Protein 5TFQ (pdb70)

Sequence (273 aa):
NRTPKQKIEEQQQIDSSLLKDKKATVGVAVLANDETVAVYNNQQIHFPLLSVFKFHVGLAVLDKDKGHHIALDSSLIEVKSSSQLKSSNTYSPLRDKFPDQDITTISLGELLKYTISKSDNNTCDILIEYVGGIDQVNEYVKSLGIKDCCNLAATETLHTSGDDTDDLNWSTPEEVVRLLNIADKQPLFGTQYKDFLQAIQETSTGKDKLKGQQLPADVIIVGHKTGSSDRTPEGIKIADNDAGFVILPNGQKKYYIAVFVEESQETDADNAAIIASISKKIVYDTLNSD

B-factor: mean 20.86, std 10.62, range [11.39, 107.04]

InterPro domains:
  IPR000871 Beta-lactamase, class-A [PR00118] (63-80)
  IPR000871 Beta-lactamase, class-A [PR00118] (145-169)
  IPR000871 Beta-lactamase, class-A [PR00118] (223-238)
  IPR000871 Beta-lactamase, class-A [PTHR35333] (23-298)
  IPR012338 Beta-lactamase/transpeptidase-like [G3DSA:3.40.710.10] (22-301)
  IPR012338 Beta-lactamase/transpeptidase-like [SSF56601] (29-296)
  IPR023650 Beta-lactamase, class-A active site [PS00146] (65-80)
  IPR045155 Beta-lactamase class A, catalytic domain [PF13354] (30-296)

Solvent-accessible surface area: 12158 Å² total

CATH classification: 3.40.710.10

Secondary structure (DSSP, 8-state):
---HHHHHHHHHHHHHTT-SS--EEEEEETTEEEEEESTTS-EE-GGGHHHHHHHHHHH--TT---TT-EEEE-GGGS-TTS--HHHHHS-SS-EEEEHHHHHIIIIIS--HHHHHHHHHHHTSHHHHHHHHHHTT--SEEE---S----S--GGGEEE-HHHHHHHHHHHHHS-SS-HHHHHHHHH-----S-TTTTTTTS-TT--EEEEEEE--B-TT--BS-EEEEEEEE-TTS-EEEEEEE--B-S-HHHHHHHHHHHHHHHHHHHHH-

Structure (mmCIF, N/CA/C/O backbone):
data_5TFQ
#
_entry.id   5TFQ
#
_cell.length_a   55.837
_cell.length_b   62.808
_cell.length_c   87.058
_cell.angle_alpha   90.00
_cell.angle_beta   90.00
_cell.angle_gamma   90.00
#
_symmetry.space_group_name_H-M   'P 21 21 21'
#
loop_
_entity.id
_entity.type
_entity.pdbx_description
1 polymer Beta-lactamase
2 non-polymer 'PHOSPHATE ION'
3 non-polymer GLYCEROL
4 water water
#
loop_
_atom_site.group_PDB
_atom_site.id
_atom_site.type_symbol
_atom_site.label_atom_id
_atom_site.label_alt_id
_atom_site.label_comp_id
_atom_site.label_asym_id
_atom_site.label_entity_id
_atom_site.label_seq_id
_atom_site.pdbx_PDB_ins_code
_atom_site.Cartn_x
_atom_site.Cartn_y
_atom_site.Cartn_z
_atom_site.occupancy
_atom_site.B_iso_or_equiv
_atom_site.auth_seq_id
_atom_site.auth_comp_id
_atom_site.auth_asym_id
_atom_site.auth_atom_id
_atom_site.pdbx_PDB_model_num
ATOM 1 N N . ASN A 1 2 ? 28.361 3.613 16.089 1.00 61.14 2 ASN A N 1
ATOM 2 C CA . ASN A 1 2 ? 28.943 4.872 16.626 1.00 46.10 2 ASN A CA 1
ATOM 3 C C . ASN A 1 2 ? 29.376 5.749 15.438 1.00 24.59 2 ASN A C 1
ATOM 4 O O . ASN A 1 2 ? 30.458 5.610 14.914 1.00 29.40 2 ASN A O 1
ATOM 6 N N . ARG A 1 3 ? 28.499 6.635 15.025 1.00 18.34 3 ARG A N 1
ATOM 7 C CA . ARG A 1 3 ? 28.705 7.478 13.871 1.00 16.03 3 ARG A CA 1
ATOM 8 C C . ARG A 1 3 ? 28.249 8.897 14.162 1.00 16.40 3 ARG A C 1
ATOM 9 O O . ARG A 1 3 ? 27.416 9.109 14.978 1.00 17.56 3 ARG A O 1
ATOM 17 N N . THR A 1 4 ? 28.829 9.839 13.461 1.00 14.95 4 THR A N 1
ATOM 18 C CA . THR A 1 4 ? 28.441 11.229 13.620 1.00 14.75 4 THR A CA 1
ATOM 19 C C . THR A 1 4 ? 27.123 11.511 12.897 1.00 14.41 4 THR A C 1
ATOM 20 O O . THR A 1 4 ? 26.704 10.768 12.044 1.00 14.22 4 THR A O 1
ATOM 24 N N . PRO A 1 5 ? 26.477 12.620 13.230 1.00 15.08 5 PRO A N 1
ATOM 25 C CA . PRO A 1 5 ? 25.247 12.972 12.504 1.00 14.76 5 PRO A CA 1
ATOM 26 C C . PRO A 1 5 ? 25.508 13.046 10.973 1.00 14.60 5 PRO A C 1
ATOM 27 O O . PRO A 1 5 ? 24.698 12.598 10.187 1.00 14.38 5 PRO A O 1
ATOM 31 N N . LYS A 1 6 ? 26.669 13.629 10.612 1.00 13.73 6 LYS A N 1
ATOM 32 C CA . LYS A 1 6 ? 27.026 13.714 9.203 1.00 13.68 6 LYS A CA 1
ATOM 33 C C . LYS A 1 6 ? 27.072 12.319 8.579 1.00 13.25 6 LYS A C 1
ATOM 34 O O . LYS A 1 6 ? 26.536 12.093 7.480 1.00 13.51 6 LYS A O 1
ATOM 40 N N . GLN A 1 7 ? 27.769 11.389 9.215 1.00 12.87 7 GLN A N 1
ATOM 41 C CA . GLN A 1 7 ? 27.906 10.054 8.696 1.00 13.33 7 GLN A CA 1
ATOM 42 C C . GLN A 1 7 ? 26.564 9.360 8.560 1.00 13.70 7 GLN A C 1
ATOM 43 O O . GLN A 1 7 ? 26.331 8.608 7.596 1.00 14.47 7 GLN A O 1
ATOM 49 N N . LYS A 1 8 ? 25.697 9.522 9.565 1.00 13.53 8 LYS A N 1
ATOM 50 C CA . LYS A 1 8 ? 24.374 8.910 9.518 1.00 13.91 8 LYS A CA 1
ATOM 51 C C . LYS A 1 8 ? 23.542 9.457 8.381 1.00 14.20 8 LYS A C 1
ATOM 52 O O . LYS A 1 8 ? 22.890 8.680 7.640 1.00 14.71 8 LYS A O 1
ATOM 58 N N . ILE A 1 9 ? 23.541 10.760 8.229 1.00 13.71 9 ILE A N 1
ATOM 59 C CA . ILE A 1 9 ? 22.785 11.379 7.137 1.00 14.26 9 ILE A CA 1
ATOM 60 C C . ILE A 1 9 ? 23.327 10.899 5.802 1.00 14.42 9 ILE A C 1
ATOM 61 O O . ILE A 1 9 ? 22.559 10.513 4.904 1.00 14.83 9 ILE A O 1
ATOM 66 N N A GLU A 1 10 ? 24.643 10.976 5.634 0.57 14.41 10 GLU A N 1
ATOM 67 N N B GLU A 1 10 ? 24.637 10.819 5.592 0.43 13.54 10 GLU A N 1
ATOM 68 C CA A GLU A 1 10 ? 25.283 10.550 4.395 0.57 16.22 10 GLU A CA 1
ATOM 69 C CA B GLU A 1 10 ? 25.184 10.523 4.273 0.43 14.56 10 GLU A CA 1
ATOM 70 C C A GLU A 1 10 ? 24.878 9.127 4.026 0.57 14.65 10 GLU A C 1
ATOM 71 C C B GLU A 1 10 ? 25.051 9.041 3.940 0.43 14.48 10 GLU A C 1
ATOM 72 O O A GLU A 1 10 ? 24.397 8.875 2.921 0.57 13.65 10 GLU A O 1
ATOM 73 O O B GLU A 1 10 ? 25.093 8.653 2.773 0.43 15.32 10 GLU A O 1
ATOM 84 N N . GLN A 1 11 ? 25.024 8.210 4.977 1.00 14.22 11 GLN A N 1
ATOM 85 C CA A GLN A 1 11 ? 24.735 6.792 4.748 0.50 14.80 11 GLN A CA 1
ATOM 86 C CA B GLN A 1 11 ? 24.748 6.766 4.771 0.50 14.49 11 GLN A CA 1
ATOM 87 C C . GLN A 1 11 ? 23.296 6.579 4.335 1.00 14.69 11 GLN A C 1
ATOM 88 O O . GLN A 1 11 ? 23.005 5.833 3.379 1.00 15.60 11 GLN A O 1
ATOM 99 N N . GLN A 1 12 ? 22.382 7.226 5.041 1.00 13.72 12 GLN A N 1
ATOM 100 C CA . GLN A 1 12 ? 20.962 7.033 4.771 1.00 14.37 12 GLN A CA 1
ATOM 101 C C . GLN A 1 12 ? 20.560 7.638 3.438 1.00 14.00 12 GLN A C 1
ATOM 102 O O . GLN A 1 12 ? 19.745 7.061 2.716 1.00 14.88 12 GLN A O 1
ATOM 108 N N . ILE A 1 13 ? 21.122 8.791 3.091 1.00 14.00 13 ILE A N 1
ATOM 109 C CA . ILE A 1 13 ? 20.853 9.347 1.768 1.00 14.36 13 ILE A CA 1
ATOM 110 C C . ILE A 1 13 ? 21.361 8.428 0.664 1.00 14.61 13 ILE A C 1
ATOM 111 O O . ILE A 1 13 ? 20.672 8.191 -0.330 1.00 15.86 13 ILE A O 1
ATOM 116 N N . ASP A 1 14 ? 22.598 7.969 0.789 1.00 14.93 14 ASP A N 1
ATOM 117 C CA . ASP A 1 14 ? 23.126 7.125 -0.255 1.00 16.68 14 ASP A CA 1
ATOM 118 C C . ASP A 1 14 ? 22.279 5.866 -0.428 1.00 17.29 14 ASP A C 1
ATOM 119 O O . ASP A 1 14 ? 21.994 5.481 -1.540 1.00 18.53 14 ASP A O 1
ATOM 124 N N A SER A 1 15 ? 21.819 5.252 0.655 0.45 17.43 15 SER A N 1
ATOM 125 N N B SER A 1 15 ? 21.846 5.263 0.659 0.55 16.23 15 SER A N 1
ATOM 126 C CA A SER A 1 15 ? 20.982 4.037 0.563 0.45 17.54 15 SER A CA 1
ATOM 127 C CA B SER A 1 15 ? 21.009 4.071 0.570 0.55 17.96 15 SER A CA 1
ATOM 128 C C A SER A 1 15 ? 19.634 4.347 -0.100 0.45 17.77 15 SER A C 1
ATOM 129 C C B SER A 1 15 ? 19.643 4.357 -0.095 0.55 16.93 15 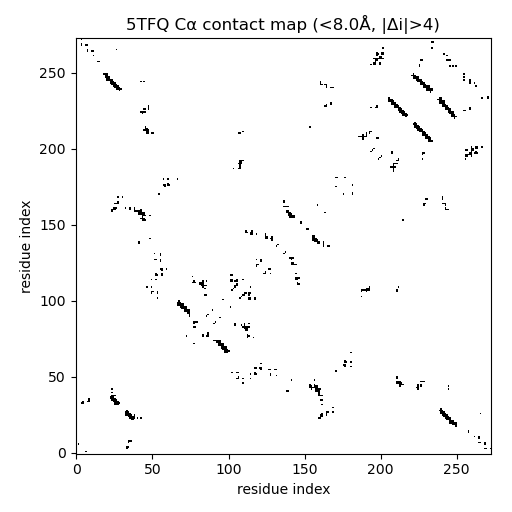SER A C 1
ATOM 130 O O A SER A 1 15 ? 19.154 3.581 -0.928 0.45 17.67 15 SER A O 1
ATOM 131 O O B SER A 1 15 ? 19.168 3.591 -0.930 0.55 19.65 15 SER A O 1
ATOM 136 N N . LEU A 1 16 ? 19.053 5.490 0.259 1.00 15.56 16 LEU A N 1
ATOM 137 C CA . LEU A 1 16 ? 17.780 5.901 -0.318 1.00 15.81 16 LEU A CA 1
ATOM 138 C C . LEU A 1 16 ? 17.902 6.063 -1.817 1.00 16.69 16 LEU A C 1
ATOM 139 O O . LEU A 1 16 ? 16.988 5.720 -2.588 1.00 19.55 16 LEU A O 1
ATOM 144 N N . LEU A 1 17 ? 18.973 6.669 -2.278 1.00 16.45 17 LEU A N 1
ATOM 145 C CA . LEU A 1 17 ? 19.075 7.058 -3.659 1.00 18.50 17 LEU A CA 1
ATOM 146 C C . LEU A 1 17 ? 19.610 6.028 -4.596 1.00 19.89 17 LEU A C 1
ATOM 147 O O . LEU A 1 17 ? 19.637 6.254 -5.816 1.00 23.17 17 LEU A O 1
ATOM 152 N N . LYS A 1 18 ? 20.075 4.905 -4.071 1.00 25.02 18 LYS A N 1
ATOM 153 C CA . LYS A 1 18 ? 20.795 3.933 -4.890 1.00 28.90 18 LYS A CA 1
ATOM 154 C C . LYS A 1 18 ? 20.070 3.627 -6.164 1.00 30.21 18 LYS A C 1
ATOM 155 O O . LYS A 1 18 ? 20.720 3.438 -7.228 1.00 34.75 18 LYS A O 1
ATOM 158 N N . ASP A 1 19 ? 18.750 3.353 -6.060 1.00 27.86 19 ASP A N 1
ATOM 159 C CA . ASP A 1 19 ? 18.049 2.919 -7.244 1.00 29.97 19 ASP A CA 1
ATOM 160 C C . ASP A 1 19 ? 17.192 4.028 -7.861 1.00 25.62 19 ASP A C 1
ATOM 161 O O . ASP A 1 19 ? 16.393 3.752 -8.781 1.00 32.00 19 ASP A O 1
ATOM 166 N N . LYS A 1 20 ? 17.373 5.272 -7.450 1.00 20.69 20 LYS A N 1
ATOM 167 C CA . LYS A 1 20 ? 16.557 6.357 -8.034 1.00 19.63 20 LYS A CA 1
ATOM 168 C C . LYS A 1 20 ? 17.164 6.886 -9.312 1.00 19.42 20 LYS A C 1
ATOM 169 O O . LYS A 1 20 ? 18.368 7.131 -9.402 1.00 21.56 20 LYS A O 1
ATOM 175 N N . LYS A 1 21 ? 16.313 7.125 -10.298 1.00 18.25 21 LYS A N 1
ATOM 176 C CA . LYS A 1 21 ? 16.734 7.563 -11.600 1.00 18.72 21 LYS A CA 1
ATOM 177 C C . LYS A 1 21 ? 16.756 9.098 -11.659 1.00 17.96 21 LYS A C 1
ATOM 178 O O . LYS A 1 21 ? 15.951 9.708 -12.336 1.00 17.60 21 LYS A O 1
ATOM 182 N N . ALA A 1 22 ? 17.715 9.681 -10.933 1.00 17.09 22 ALA A N 1
ATOM 183 C CA . ALA A 1 22 ? 17.791 11.125 -10.804 1.00 16.09 22 ALA A CA 1
ATOM 184 C C . ALA A 1 22 ? 19.177 11.435 -10.255 1.00 16.04 22 ALA A C 1
ATOM 185 O O . ALA A 1 22 ? 19.839 10.555 -9.683 1.00 18.23 22 ALA A O 1
ATOM 187 N N . THR A 1 23 ? 19.579 12.699 -10.348 1.00 15.55 23 THR A N 1
ATOM 188 C CA . THR A 1 23 ? 20.815 13.198 -9.742 1.00 15.26 23 THR A CA 1
ATOM 189 C C . THR A 1 23 ? 20.396 14.171 -8.663 1.00 14.39 23 THR A C 1
ATOM 190 O O . THR A 1 23 ? 19.792 15.224 -8.973 1.00 15.30 23 THR A O 1
ATOM 194 N N . VAL A 1 24 ? 20.684 13.862 -7.404 1.00 14.27 24 VAL A N 1
ATOM 195 C CA . VAL A 1 24 ? 20.163 14.622 -6.268 1.00 13.84 24 VAL A CA 1
ATOM 196 C C . VAL A 1 24 ? 21.285 15.336 -5.565 1.00 13.30 24 VAL A C 1
ATOM 197 O O . VAL A 1 24 ? 22.314 14.742 -5.241 1.00 15.70 24 VAL A O 1
ATOM 201 N N . GLY A 1 25 ? 21.068 16.620 -5.282 1.00 13.04 25 GLY A N 1
ATOM 202 C CA . GLY A 1 25 ? 21.993 17.415 -4.490 1.00 13.14 25 GLY A CA 1
ATOM 203 C C . GLY A 1 25 ? 21.386 17.739 -3.137 1.00 12.55 25 GLY A C 1
ATOM 204 O O . GLY A 1 25 ? 20.179 18.054 -3.068 1.00 13.63 25 GLY A O 1
ATOM 205 N N . VAL A 1 26 ? 22.174 17.690 -2.086 1.00 12.52 26 VAL A N 1
ATOM 206 C CA . VAL A 1 26 ? 21.744 18.002 -0.732 1.00 12.18 26 VAL A CA 1
ATOM 207 C C . VAL A 1 26 ? 22.785 18.832 -0.078 1.00 12.35 26 VAL A C 1
ATOM 208 O O . VAL A 1 26 ? 23.995 18.576 -0.176 1.00 12.91 26 VAL A O 1
ATOM 212 N N . ALA A 1 27 ? 22.335 19.792 0.773 1.00 11.94 27 ALA A N 1
ATOM 213 C CA . ALA A 1 27 ? 23.199 20.376 1.773 1.00 12.57 27 ALA A CA 1
ATOM 214 C C . ALA A 1 27 ? 22.406 20.665 3.016 1.00 11.74 27 ALA A C 1
ATOM 215 O O . ALA A 1 27 ? 21.209 21.011 2.937 1.00 12.92 27 ALA A O 1
ATOM 217 N N . VAL A 1 28 ? 23.028 20.538 4.177 1.00 12.48 28 VAL A N 1
ATOM 218 C CA . VAL A 1 28 ? 22.456 20.791 5.490 1.00 12.67 28 VAL A CA 1
ATOM 219 C C . VAL A 1 28 ? 23.437 21.643 6.256 1.00 12.48 28 VAL A C 1
ATOM 220 O O . VAL A 1 28 ? 24.629 21.324 6.264 1.00 13.26 28 VAL A O 1
ATOM 224 N N . LEU A 1 29 ? 22.953 22.700 6.920 1.00 12.44 29 LEU A N 1
ATOM 225 C CA . LEU A 1 29 ? 23.803 23.607 7.682 1.00 12.44 29 LEU A CA 1
ATOM 226 C C . LEU A 1 29 ? 23.126 23.870 9.015 1.00 12.77 29 LEU A C 1
ATOM 227 O O . LEU A 1 29 ? 21.904 24.146 9.061 1.00 13.67 29 LEU A O 1
ATOM 232 N N . ALA A 1 30 ? 23.865 23.776 10.113 1.00 13.81 30 ALA A N 1
ATOM 233 C CA . ALA A 1 30 ? 23.344 24.066 11.447 1.00 15.15 30 ALA A CA 1
ATOM 234 C C . ALA A 1 30 ? 24.464 24.678 12.281 1.00 15.40 30 ALA A C 1
ATOM 235 O O . ALA A 1 30 ? 25.591 24.301 12.159 1.00 15.86 30 ALA A O 1
ATOM 237 N N . ASN A 1 31 ? 24.121 25.624 13.127 1.00 17.42 31 ASN A N 1
ATOM 238 C CA . ASN A 1 31 ? 25.119 26.259 13.981 1.00 18.64 31 ASN A CA 1
ATOM 239 C C . ASN A 1 31 ? 26.343 26.750 13.226 1.00 18.07 31 ASN A C 1
ATOM 240 O O . ASN A 1 31 ? 27.453 26.529 13.625 1.00 20.10 31 ASN A O 1
ATOM 245 N N . ASP A 1 32 ? 26.085 27.426 12.113 1.00 18.22 32 ASP A N 1
ATOM 246 C CA . ASP A 1 32 ? 27.097 28.022 11.250 1.00 19.28 32 ASP A CA 1
ATOM 247 C C . ASP A 1 32 ? 28.069 27.048 10.659 1.00 18.43 32 ASP A C 1
ATOM 248 O O . ASP A 1 32 ? 29.155 27.412 10.295 1.00 22.99 32 ASP A O 1
ATOM 253 N N . GLU A 1 33 ? 27.661 25.806 10.548 1.00 16.84 33 GLU A N 1
ATOM 254 C CA . GLU A 1 33 ? 28.540 24.788 10.034 1.00 17.22 33 GLU A CA 1
ATOM 255 C C . GLU A 1 33 ? 27.792 23.848 9.111 1.00 16.15 33 GLU A C 1
ATOM 256 O O . GLU A 1 33 ? 26.724 23.398 9.435 1.00 16.38 33 GLU A O 1
ATOM 262 N N . THR A 1 34 ? 28.355 23.583 7.942 1.00 16.62 34 THR A N 1
ATOM 263 C CA . THR A 1 34 ? 27.808 22.561 7.082 1.00 15.94 34 THR A CA 1
ATOM 264 C C . THR A 1 34 ? 27.850 21.199 7.783 1.00 15.73 34 THR A C 1
ATOM 265 O O . THR A 1 34 ? 28.935 20.767 8.149 1.00 19.65 34 THR A O 1
ATOM 269 N N . VAL A 1 35 ? 26.710 20.551 7.889 1.00 16.04 35 VAL A N 1
ATOM 270 C CA . VAL A 1 35 ? 26.590 19.293 8.559 1.00 16.79 35 VAL A CA 1
ATOM 271 C C . VAL A 1 35 ? 26.821 18.211 7.607 1.00 18.10 35 VAL A C 1
ATOM 272 O O . VAL A 1 35 ? 27.686 17.357 7.963 1.00 20.40 35 VAL A O 1
ATOM 276 N N . ALA A 1 36 ? 26.265 18.239 6.380 1.00 15.85 36 ALA A N 1
ATOM 277 C CA . ALA A 1 36 ? 26.395 17.190 5.404 1.00 19.17 36 ALA A CA 1
ATOM 278 C C . ALA A 1 36 ? 26.051 17.727 4.034 1.00 16.29 36 ALA A C 1
ATOM 279 O O . ALA A 1 36 ? 25.281 18.657 3.902 1.00 14.97 36 ALA A O 1
ATOM 281 N N . VAL A 1 37 ? 26.593 17.043 3.016 1.00 19.09 37 VAL A N 1
ATOM 282 C CA . VAL A 1 37 ? 26.348 17.339 1.598 1.00 16.98 37 VAL A CA 1
ATOM 283 C C . VAL A 1 37 ? 26.235 16.077 0.823 1.00 17.03 37 VAL A C 1
ATOM 284 O O . VAL A 1 37 ? 26.676 15.031 1.245 1.00 20.99 37 VAL A O 1
ATOM 288 N N . TYR A 1 38 ? 25.676 16.234 -0.378 1.00 16.56 38 TYR A N 1
ATOM 289 C CA . TYR A 1 38 ? 25.575 15.159 -1.347 1.00 15.82 38 TYR A CA 1
ATOM 290 C C . TYR A 1 38 ? 25.612 15.776 -2.718 1.00 14.27 38 TYR A C 1
ATOM 291 O O . TYR A 1 38 ? 24.790 16.679 -2.998 1.00 14.29 38 TYR A O 1
ATOM 300 N N . ASN A 1 39 ? 26.517 15.352 -3.577 1.00 14.50 39 ASN A N 1
ATOM 301 C CA . ASN A 1 39 ? 26.636 15.914 -4.906 1.00 15.15 39 ASN A CA 1
ATOM 302 C C . ASN A 1 39 ? 26.780 17.435 -4.883 1.00 14.96 39 ASN A C 1
ATOM 303 O O . ASN A 1 39 ? 26.251 18.137 -5.765 1.00 15.37 39 ASN A O 1
ATOM 308 N N . ASN A 1 40 ? 27.576 17.934 -3.948 1.00 15.08 40 ASN A N 1
ATOM 309 C CA . ASN A 1 40 ? 27.706 19.382 -3.785 1.00 15.16 40 ASN A CA 1
ATOM 310 C C . ASN A 1 40 ? 28.494 20.092 -4.824 1.00 14.77 40 ASN A C 1
ATOM 311 O O . ASN A 1 40 ? 28.481 21.317 -4.845 1.00 16.32 40 ASN A O 1
ATOM 316 N N A GLN A 1 41 ? 29.215 19.343 -5.671 0.55 14.69 41 GLN A N 1
ATOM 317 N N B GLN A 1 41 ? 29.208 19.350 -5.678 0.45 14.69 41 GLN A N 1
ATOM 318 C CA A GLN A 1 41 ? 29.976 19.973 -6.753 0.55 15.81 41 GLN A CA 1
ATOM 319 C CA B GLN A 1 41 ? 29.965 19.982 -6.760 0.45 15.65 41 GLN A CA 1
ATOM 320 C C A GLN A 1 41 ? 29.131 20.273 -7.993 0.55 15.41 41 GLN A C 1
ATOM 321 C C B GLN A 1 41 ? 29.108 20.313 -7.976 0.45 14.91 41 GLN A C 1
ATOM 322 O O A GLN A 1 41 ? 29.583 20.943 -8.907 0.55 18.26 41 GLN A O 1
ATOM 323 O O B GLN A 1 41 ? 29.532 21.049 -8.853 0.45 17.29 41 GLN A O 1
ATOM 334 N N . ILE A 1 42 ? 27.904 19.753 -8.047 1.00 14.70 42 ILE A N 1
ATOM 335 C CA . ILE A 1 42 ? 27.059 19.914 -9.213 1.00 14.65 42 ILE A CA 1
ATOM 336 C C . ILE A 1 42 ? 26.332 21.285 -9.166 1.00 14.73 42 ILE A C 1
ATOM 337 O O . ILE A 1 42 ? 25.922 21.754 -8.103 1.00 14.56 42 ILE A O 1
ATOM 342 N N . HIS A 1 43 ? 26.232 21.889 -10.356 1.00 15.01 43 HIS A N 1
ATOM 343 C CA . HIS A 1 43 ? 25.498 23.126 -10.560 1.00 14.87 43 HIS A CA 1
ATOM 344 C C . HIS A 1 43 ? 24.045 22.794 -10.876 1.00 14.93 43 HIS A C 1
ATOM 345 O O . HIS A 1 43 ? 23.713 22.388 -11.994 1.00 18.36 43 HIS A O 1
ATOM 352 N N . PHE A 1 44 ? 23.166 22.961 -9.911 1.00 13.40 44 PHE A N 1
ATOM 353 C CA . PHE A 1 44 ? 21.761 22.578 -10.061 1.00 13.02 44 PHE A CA 1
ATOM 354 C C . PHE A 1 44 ? 20.952 23.755 -10.566 1.00 13.34 44 PHE A C 1
ATOM 355 O O . PHE A 1 44 ? 21.068 24.883 -10.064 1.00 13.72 44 PHE A O 1
ATOM 363 N N . PRO A 1 45 ? 20.039 23.533 -11.516 1.00 12.95 45 PRO A N 1
ATOM 364 C CA . PRO A 1 45 ? 19.109 24.592 -11.908 1.00 13.01 45 PRO A CA 1
ATOM 365 C C . PRO A 1 45 ? 18.174 24.878 -10.750 1.00 12.88 45 PRO A C 1
ATOM 366 O O . PRO A 1 45 ? 17.553 23.964 -10.195 1.00 13.73 45 PRO A O 1
ATOM 370 N N . LEU A 1 46 ? 18.018 26.153 -10.400 1.00 12.69 46 LEU A N 1
ATOM 371 C CA . LEU A 1 46 ? 17.253 26.555 -9.241 1.00 12.45 46 LEU A CA 1
ATOM 372 C C . LEU A 1 46 ? 15.746 26.540 -9.495 1.00 12.45 46 LEU A C 1
ATOM 373 O O . LEU A 1 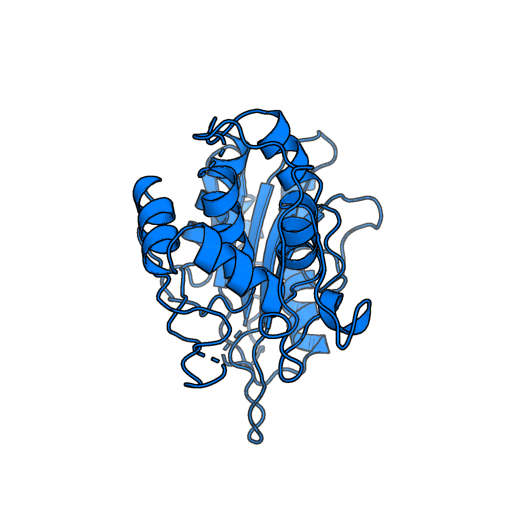46 ? 14.966 26.352 -8.535 1.00 13.03 46 LEU A O 1
ATOM 378 N N . LEU A 1 47 ? 15.343 26.823 -10.722 1.00 12.24 47 LEU A N 1
ATOM 379 C CA . LEU A 1 47 ? 13.917 27.061 -10.985 1.00 12.84 47 LEU A CA 1
ATOM 380 C C . LEU A 1 47 ? 13.420 28.077 -9.921 1.00 12.82 47 LEU A C 1
ATOM 381 O O . LEU A 1 47 ? 14.152 29.018 -9.618 1.00 13.02 47 LEU A O 1
ATOM 386 N N . SER A 1 48 ? 12.230 27.914 -9.370 1.00 12.86 48 SER A N 1
ATOM 387 C CA . SER A 1 48 ? 11.677 28.983 -8.520 1.00 12.32 48 SER A CA 1
ATOM 388 C C . SER A 1 48 ? 12.388 29.150 -7.202 1.00 12.16 48 SER A C 1
ATOM 389 O O . SER A 1 48 ? 12.062 30.122 -6.476 1.00 12.53 48 SER A O 1
ATOM 392 N N . VAL A 1 49 ? 13.375 28.322 -6.850 1.00 12.28 49 VAL A N 1
ATOM 393 C CA . VAL A 1 49 ? 14.104 28.582 -5.605 1.00 11.84 49 VAL A CA 1
ATOM 394 C C . VAL A 1 49 ? 14.773 29.986 -5.666 1.00 12.12 49 VAL A C 1
ATOM 395 O O . VAL A 1 49 ? 14.929 30.621 -4.636 1.00 12.38 49 VAL A O 1
ATOM 399 N N . PHE A 1 50 ? 15.112 30.439 -6.890 1.00 11.73 50 PHE A N 1
ATOM 400 C CA . PHE A 1 50 ? 15.792 31.739 -7.015 1.00 12.68 50 PHE A CA 1
ATOM 401 C C . PHE A 1 50 ? 14.896 32.905 -6.572 1.00 12.38 50 PHE A C 1
ATOM 402 O O . PHE A 1 50 ? 15.418 34.012 -6.409 1.00 12.81 50 PHE A O 1
ATOM 410 N N . LYS A 1 51 ? 13.594 32.683 -6.424 1.00 12.30 51 LYS A N 1
ATOM 411 C CA . LYS A 1 51 ? 12.722 33.748 -5.895 1.00 12.77 51 LYS A CA 1
ATOM 412 C C . LYS A 1 51 ? 13.104 34.141 -4.490 1.00 12.59 51 LYS A C 1
ATOM 413 O O . LYS A 1 51 ? 12.841 35.284 -4.088 1.00 13.17 51 LYS A O 1
ATOM 419 N N . PHE A 1 52 ? 13.745 33.243 -3.722 1.00 12.49 52 PHE A N 1
ATOM 420 C CA . PHE A 1 52 ? 14.318 33.627 -2.444 1.00 12.83 52 PHE A CA 1
ATOM 421 C C . PHE A 1 52 ? 15.407 34.678 -2.616 1.00 13.39 52 PHE A C 1
ATOM 422 O O . PHE A 1 52 ? 15.380 35.741 -1.966 1.00 13.22 52 PHE A O 1
ATOM 430 N N . HIS A 1 53 ? 16.349 34.416 -3.525 1.00 12.86 53 HIS A N 1
ATOM 431 C CA . HIS A 1 53 ? 17.412 35.378 -3.790 1.00 13.41 53 HIS A CA 1
ATOM 432 C C . HIS A 1 53 ? 16.828 36.726 -4.237 1.00 12.99 53 HIS A C 1
ATOM 433 O O . HIS A 1 53 ? 17.315 37.781 -3.806 1.00 13.42 53 HIS A O 1
ATOM 440 N N . VAL A 1 54 ? 15.832 36.697 -5.107 1.00 12.93 54 VAL A N 1
ATOM 441 C CA . VAL A 1 54 ? 15.170 37.941 -5.527 1.00 13.04 54 VAL A CA 1
ATOM 442 C C . VAL A 1 54 ? 14.621 38.670 -4.322 1.00 13.00 54 VAL A C 1
ATOM 443 O O . VAL A 1 54 ? 14.789 39.885 -4.190 1.00 13.85 54 VAL A O 1
ATOM 447 N N . GLY A 1 55 ? 13.899 37.939 -3.472 1.00 12.93 55 GLY A N 1
ATOM 448 C CA . GLY A 1 55 ? 13.353 38.581 -2.287 1.00 13.98 55 GLY A CA 1
ATOM 449 C C . GLY A 1 55 ? 14.377 39.230 -1.397 1.00 13.52 55 GLY A C 1
ATOM 450 O O . GLY A 1 55 ? 14.141 40.333 -0.860 1.00 13.81 55 GLY A O 1
ATOM 451 N N . LEU A 1 56 ? 15.552 38.614 -1.227 1.00 13.36 56 LEU A N 1
ATOM 452 C CA . LEU A 1 56 ? 16.597 39.249 -0.434 1.00 13.91 56 LEU A CA 1
ATOM 453 C C . LEU A 1 56 ? 17.026 40.556 -1.049 1.00 13.43 56 LEU A C 1
ATOM 454 O O . LEU A 1 56 ? 17.234 41.565 -0.322 1.00 14.31 56 LEU A O 1
ATOM 459 N N . ALA A 1 57 ? 17.216 40.573 -2.369 1.00 13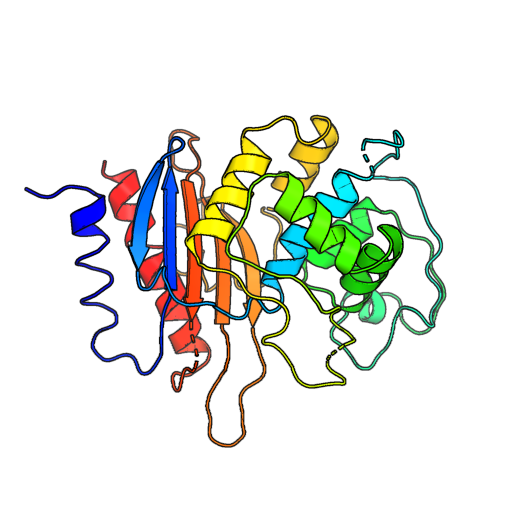.58 57 ALA A N 1
ATOM 460 C CA . ALA A 1 57 ? 17.659 41.807 -3.033 1.00 14.04 57 ALA A CA 1
ATOM 461 C C . ALA A 1 57 ? 16.585 42.895 -2.905 1.00 13.46 57 ALA A C 1
ATOM 462 O O . ALA A 1 57 ? 16.911 44.082 -2.722 1.00 14.87 57 ALA A O 1
ATOM 464 N N . VAL A 1 58 ? 15.314 42.515 -2.975 1.00 13.69 58 VAL A N 1
ATOM 465 C CA . VAL A 1 58 ? 14.231 43.487 -2.806 1.00 13.86 58 VAL A CA 1
ATOM 466 C C . VAL A 1 58 ? 14.257 44.065 -1.404 1.00 13.35 58 VAL A C 1
ATOM 467 O O . VAL A 1 58 ? 14.170 45.299 -1.233 1.00 14.41 58 VAL A O 1
ATOM 471 N N . LEU A 1 59 ? 14.359 43.237 -0.377 1.00 13.48 59 LEU A N 1
ATOM 472 C CA . LEU A 1 59 ? 14.361 43.681 1.012 1.00 13.59 59 LEU A CA 1
ATOM 473 C C . LEU A 1 59 ? 15.576 44.584 1.277 1.00 14.08 59 LEU A C 1
ATOM 474 O O . LEU A 1 59 ? 15.471 45.589 1.995 1.00 14.62 59 LEU A O 1
ATOM 479 N N . ASP A 1 60 ? 16.726 44.243 0.702 1.00 14.48 60 ASP A N 1
ATOM 480 C CA . ASP A 1 60 ? 17.905 45.099 0.804 1.00 14.74 60 ASP A CA 1
ATOM 481 C C . ASP A 1 60 ? 17.611 46.494 0.273 1.00 15.29 60 ASP A C 1
ATOM 482 O O . ASP A 1 60 ? 17.955 47.499 0.910 1.00 16.42 60 ASP A O 1
ATOM 487 N N . LYS A 1 61 ? 17.048 46.563 -0.930 1.00 14.59 61 LYS A N 1
ATOM 488 C CA . LYS A 1 61 ? 16.747 47.853 -1.558 1.00 15.26 61 LYS A CA 1
ATOM 489 C C . LYS A 1 61 ? 15.738 48.632 -0.702 1.00 15.26 61 LYS A C 1
ATOM 490 O O . LYS A 1 61 ? 15.863 49.847 -0.495 1.00 16.05 61 LYS A O 1
ATOM 504 N N . ASP A 1 63 ? 15.123 48.384 2.511 1.00 15.04 63 ASP A N 1
ATOM 505 C CA . ASP A 1 63 ? 15.781 48.825 3.710 1.00 15.27 63 ASP A CA 1
ATOM 506 C C . ASP A 1 63 ? 16.636 50.063 3.499 1.00 16.54 63 ASP A C 1
ATOM 507 O O . ASP A 1 63 ? 16.586 51.022 4.264 1.00 17.34 63 ASP A O 1
ATOM 512 N N . LYS A 1 64 ? 17.383 50.059 2.407 1.00 16.35 64 LYS A N 1
ATOM 513 C CA . LYS A 1 64 ? 18.256 51.195 2.130 1.00 18.08 64 LYS A CA 1
ATOM 514 C C . LYS A 1 64 ? 17.496 52.460 1.942 1.00 18.15 64 LYS A C 1
ATOM 515 O O . LYS A 1 64 ? 18.008 53.529 2.237 1.00 20.50 64 LYS A O 1
ATOM 521 N N . GLY A 1 65 ? 16.274 52.358 1.381 1.00 17.72 65 GLY A N 1
ATOM 522 C CA . GLY A 1 65 ? 15.410 53.511 1.149 1.00 19.41 65 GLY A CA 1
ATOM 523 C C . GLY A 1 65 ? 14.400 53.805 2.210 1.00 18.62 65 GLY A C 1
ATOM 524 O O . GLY A 1 65 ? 13.580 54.681 2.034 1.00 21.42 65 GLY A O 1
ATOM 525 N N . HIS A 1 66 ? 14.414 53.051 3.308 1.00 17.45 66 HIS A N 1
ATOM 526 C CA A HIS A 1 66 ? 13.399 53.191 4.334 0.67 18.44 66 HIS A CA 1
ATOM 527 C CA B HIS A 1 66 ? 13.389 53.067 4.377 0.33 19.11 66 HIS A CA 1
ATOM 528 C C . HIS A 1 66 ? 11.998 53.013 3.753 1.00 18.94 66 HIS A C 1
ATOM 529 O O . HIS A 1 66 ? 11.076 53.695 4.163 1.00 23.73 66 HIS A O 1
ATOM 542 N N . ILE A 1 67 ? 11.829 52.021 2.883 1.00 16.16 67 ILE A N 1
ATOM 543 C CA . ILE A 1 67 ? 10.545 51.769 2.238 1.00 16.57 67 ILE A CA 1
ATOM 544 C C . ILE A 1 67 ? 9.741 50.801 3.102 1.00 16.23 67 ILE A C 1
ATOM 545 O O . ILE A 1 67 ? 10.214 49.691 3.411 1.00 16.81 67 ILE A O 1
ATOM 550 N N . ALA A 1 68 ? 8.495 51.163 3.428 1.00 16.65 68 ALA A N 1
ATOM 551 C CA . ALA A 1 68 ? 7.666 50.304 4.247 1.00 16.94 68 ALA A CA 1
ATOM 552 C C . ALA A 1 68 ? 7.119 49.122 3.471 1.00 16.18 68 ALA A C 1
ATOM 553 O O . ALA A 1 68 ? 6.794 49.235 2.296 1.00 16.18 68 ALA A O 1
ATOM 555 N N . LEU A 1 69 ? 6.967 47.989 4.153 1.00 16.41 69 LEU A N 1
ATOM 556 C CA . LEU A 1 69 ? 6.418 46.797 3.562 1.00 15.55 69 LEU A CA 1
ATOM 557 C C . LEU A 1 69 ? 4.994 47.009 3.041 1.00 15.59 69 LEU A C 1
ATOM 558 O O . LEU A 1 69 ? 4.600 46.358 2.062 1.00 16.99 69 LEU A O 1
ATOM 563 N N . ASP A 1 70 ? 4.229 47.910 3.683 1.00 15.84 70 ASP A N 1
ATOM 564 C CA . ASP A 1 70 ? 2.867 48.131 3.266 1.00 15.82 70 ASP A CA 1
ATOM 565 C C . ASP A 1 70 ? 2.727 49.192 2.197 1.00 15.19 70 ASP A C 1
ATOM 566 O O . ASP A 1 70 ? 1.602 49.459 1.765 1.00 16.36 70 ASP A O 1
ATOM 571 N N . SER A 1 71 ? 3.809 49.786 1.735 1.00 16.27 71 SER A N 1
ATOM 572 C CA A SER A 1 71 ? 3.795 50.829 0.752 0.47 17.61 71 SER A CA 1
ATOM 573 C CA B SER A 1 71 ? 3.643 50.864 0.807 0.53 17.67 71 SER A CA 1
ATOM 574 C C . SER A 1 71 ? 3.187 50.327 -0.556 1.00 16.57 71 SER A C 1
ATOM 575 O O . SER A 1 71 ? 3.637 49.294 -1.108 1.00 17.74 71 SER A O 1
ATOM 580 N N . LEU A 1 72 ? 2.145 51.027 -1.050 1.00 17.04 72 LEU A N 1
ATOM 581 C CA . LEU A 1 72 ? 1.447 50.602 -2.268 1.00 16.55 72 LEU A CA 1
ATOM 582 C C . LEU A 1 72 ? 2.129 51.097 -3.523 1.00 17.77 72 LEU A C 1
ATOM 583 O O . LEU A 1 72 ? 2.502 52.293 -3.609 1.00 19.78 72 LEU A O 1
ATOM 588 N N . ILE A 1 73 ? 2.257 50.256 -4.514 1.00 17.69 73 ILE A N 1
ATOM 589 C CA . ILE A 1 73 ? 2.726 50.604 -5.841 1.00 18.86 73 ILE A CA 1
ATOM 590 C C . ILE A 1 73 ? 1.700 50.233 -6.892 1.00 17.81 73 ILE A C 1
ATOM 591 O O . ILE A 1 73 ? 0.885 49.371 -6.682 1.00 18.41 73 ILE A O 1
ATOM 596 N N . GLU A 1 74 ? 1.797 50.891 -8.052 1.00 18.07 74 GLU A N 1
ATOM 597 C CA . GLU A 1 74 ? 0.936 50.536 -9.183 1.00 18.23 74 GLU A CA 1
ATOM 598 C C . GLU A 1 74 ? 1.529 49.407 -10.033 1.00 18.30 74 GLU A C 1
ATOM 599 O O . GLU A 1 74 ? 2.723 49.435 -10.317 1.00 20.47 74 GLU A O 1
ATOM 605 N N . VAL A 1 75 ? 0.702 48.430 -10.372 1.00 17.85 75 VAL A N 1
ATOM 606 C CA . VAL A 1 75 ? 1.049 47.374 -11.249 1.00 17.68 75 VAL A CA 1
ATOM 607 C C . VAL A 1 75 ? 0.029 47.360 -12.387 1.00 18.46 75 VAL A C 1
ATOM 608 O O . VAL A 1 75 ? -1.186 47.242 -12.166 1.00 19.42 75 VAL A O 1
ATOM 612 N N . LYS A 1 76 ? 0.500 47.533 -13.609 1.00 19.74 76 LYS A N 1
ATOM 613 C CA . LYS A 1 76 ? -0.357 47.567 -14.769 1.00 21.25 76 LYS A CA 1
ATOM 614 C C . LYS A 1 76 ? -0.790 46.160 -15.160 1.00 18.97 76 LYS A C 1
ATOM 615 O O . LYS A 1 76 ? -0.054 45.173 -14.986 1.00 19.26 76 LYS A O 1
ATOM 621 N N . SER A 1 77 ? -1.940 46.058 -15.847 1.00 19.60 77 SER A N 1
ATOM 622 C CA A SER A 1 77 ? -2.414 44.747 -16.320 0.56 19.19 77 SER A CA 1
ATOM 623 C CA B SER A 1 77 ? -2.400 44.760 -16.315 0.44 18.91 77 SER A CA 1
ATOM 624 C C . SER A 1 77 ? -1.358 44.127 -17.255 1.00 18.39 77 SER A C 1
ATOM 625 O O . SER A 1 77 ? -1.220 42.910 -17.269 1.00 18.91 77 SER A O 1
ATOM 630 N N . SER A 1 78 ? -0.632 44.938 -18.006 1.00 19.96 78 SER A N 1
ATOM 631 C CA . SER A 1 78 ? 0.410 44.435 -18.886 1.00 21.39 78 SER A CA 1
ATOM 632 C C . SER A 1 78 ? 1.523 43.713 -18.164 1.00 21.13 78 SER A C 1
ATOM 633 O O . SER A 1 78 ? 2.194 42.929 -18.747 1.00 25.75 78 SER A O 1
ATOM 636 N N . GLN A 1 79 ? 1.699 43.982 -16.883 1.00 19.07 79 GLN A N 1
ATOM 637 C CA . GLN A 1 79 ? 2.708 43.310 -16.071 1.00 19.61 79 GLN A CA 1
ATOM 638 C C . GLN A 1 79 ? 2.166 42.016 -15.467 1.00 17.92 79 GLN A C 1
ATOM 639 O O . GLN A 1 79 ? 2.900 41.256 -14.892 1.00 20.97 79 GLN A O 1
ATOM 645 N N . LEU A 1 80 ? 0.867 41.815 -15.585 1.00 16.99 80 LEU A N 1
ATOM 646 C CA . LEU A 1 80 ? 0.213 40.624 -15.048 1.00 16.57 80 LEU A CA 1
ATOM 647 C C . LEU A 1 80 ? -0.230 39.783 -16.247 1.00 16.82 80 LEU A C 1
ATOM 648 O O . LEU A 1 80 ? -1.364 39.744 -16.616 1.00 18.44 80 LEU A O 1
ATOM 653 N N . LYS A 1 81 ? 0.751 39.131 -16.837 1.00 17.19 81 LYS A N 1
ATOM 654 C CA . LYS A 1 81 ? 0.540 38.321 -18.013 1.00 18.91 81 LYS A CA 1
ATOM 655 C C . LYS A 1 81 ? -0.221 37.040 -17.745 1.00 18.13 81 LYS A C 1
ATOM 656 O O . LYS A 1 81 ? -0.053 36.419 -16.747 1.00 18.39 81 LYS A O 1
ATOM 662 N N . SER A 1 82 ? -1.065 36.675 -18.703 1.00 20.61 82 SER A N 1
ATOM 663 C CA 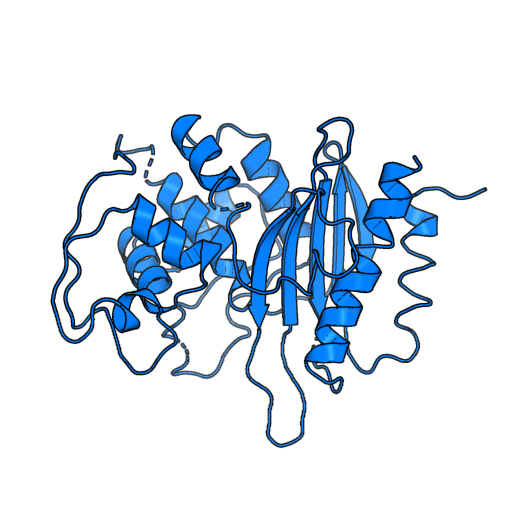A SER A 1 82 ? -1.861 35.452 -18.527 0.63 21.53 82 SER A CA 1
ATOM 664 C CA B SER A 1 82 ? -1.910 35.475 -18.671 0.37 21.45 82 SER A CA 1
ATOM 665 C C . SER A 1 82 ? -1.194 34.172 -18.971 1.00 24.32 82 SER A C 1
ATOM 666 O O . SER A 1 82 ? -1.760 33.077 -18.788 1.00 26.72 82 SER A O 1
ATOM 671 N N . ASN A 1 83 ? -0.052 34.274 -19.613 1.00 21.77 83 ASN A N 1
ATOM 672 C CA . ASN A 1 83 ? 0.605 33.073 -20.119 1.00 23.46 83 ASN A CA 1
ATOM 673 C C . ASN A 1 83 ? 1.607 32.429 -19.172 1.00 19.76 83 ASN A C 1
ATOM 674 O O . ASN A 1 83 ? 2.510 31.718 -19.621 1.00 21.46 83 ASN A O 1
ATOM 679 N N . THR A 1 84 ? 1.488 32.688 -17.887 1.00 19.19 84 THR A N 1
ATOM 680 C CA . THR A 1 84 ? 2.429 32.186 -16.894 1.00 17.92 84 THR A CA 1
ATOM 681 C C . THR A 1 84 ? 1.697 31.995 -15.576 1.00 16.87 84 THR A C 1
ATOM 682 O O . THR A 1 84 ? 0.665 32.643 -15.368 1.00 18.87 84 THR A O 1
ATOM 686 N N . TYR A 1 85 ? 2.194 31.152 -14.717 1.00 16.62 85 TYR A N 1
ATOM 687 C CA . TYR A 1 85 ? 1.544 30.937 -13.431 1.00 15.68 85 TYR A CA 1
ATOM 688 C C . TYR A 1 85 ? 1.535 32.197 -12.600 1.00 14.64 85 TYR A C 1
ATOM 689 O O . TYR A 1 85 ? 2.580 32.778 -12.352 1.00 14.99 85 TYR A O 1
ATOM 698 N N . SER A 1 86 ? 0.337 32.598 -12.197 1.00 14.47 86 SER A N 1
ATOM 699 C CA . SER A 1 86 ? 0.180 33.837 -11.427 1.00 14.69 86 SER A CA 1
ATOM 700 C C . SER A 1 86 ? -1.108 33.821 -10.659 1.00 14.21 86 SER A C 1
ATOM 701 O O . SER A 1 86 ? -2.137 34.330 -11.116 1.00 15.05 86 SER A O 1
ATOM 704 N N . PRO A 1 87 ? -1.064 33.363 -9.403 1.00 14.91 87 PRO A N 1
ATOM 705 C CA . PRO A 1 87 ? -2.225 33.456 -8.522 1.00 15.10 87 PRO A CA 1
ATOM 706 C C . PRO A 1 87 ? -2.726 34.886 -8.368 1.00 14.63 87 PRO A C 1
ATOM 707 O O . PRO A 1 87 ? -3.936 35.100 -8.222 1.00 15.36 87 PRO A O 1
ATOM 711 N N . LEU A 1 88 ? -1.839 35.874 -8.416 1.00 14.09 88 LEU A N 1
ATOM 712 C CA . LEU A 1 88 ? -2.300 37.283 -8.300 1.00 14.31 88 LEU A CA 1
ATOM 713 C C . LEU A 1 88 ? -3.156 37.651 -9.497 1.00 14.50 88 LEU A C 1
ATOM 714 O O . LEU A 1 88 ? -4.259 38.229 -9.330 1.00 15.52 88 LEU A O 1
ATOM 719 N N . ARG A 1 89 ? -2.718 37.370 -10.704 1.00 14.32 89 ARG A N 1
ATOM 720 C CA . ARG A 1 89 ? -3.522 37.668 -11.888 1.00 14.71 89 ARG A CA 1
ATOM 721 C C . ARG A 1 89 ? -4.826 36.910 -11.844 1.00 14.87 89 ARG A C 1
ATOM 722 O O . ARG A 1 89 ? -5.885 37.422 -12.220 1.00 15.97 89 ARG A O 1
ATOM 730 N N . ASP A 1 90 ? -4.803 35.644 -11.400 1.00 15.03 90 ASP A N 1
ATOM 731 C CA . ASP A 1 90 ? -6.005 34.872 -11.354 1.00 16.07 90 ASP A CA 1
ATOM 732 C C . ASP A 1 90 ? -7.040 35.515 -10.452 1.00 16.93 90 ASP A C 1
ATOM 733 O O . ASP A 1 90 ? -8.250 35.456 -10.713 1.00 18.02 90 ASP A O 1
ATOM 738 N N . LYS A 1 91 ? -6.592 36.071 -9.345 1.00 16.35 91 LYS A N 1
ATOM 739 C CA . LYS A 1 91 ? -7.465 36.744 -8.362 1.00 17.27 91 LYS A CA 1
ATOM 740 C C . LYS A 1 91 ? -7.992 38.104 -8.836 1.00 16.93 91 LYS A C 1
ATOM 741 O O . LYS A 1 91 ? -9.122 38.471 -8.555 1.00 18.14 91 LYS A O 1
ATOM 747 N N . PHE A 1 92 ? -7.134 38.829 -9.559 1.00 15.42 92 PHE A N 1
ATOM 748 C CA . PHE A 1 92 ? -7.401 40.175 -10.046 1.00 15.75 92 PHE A C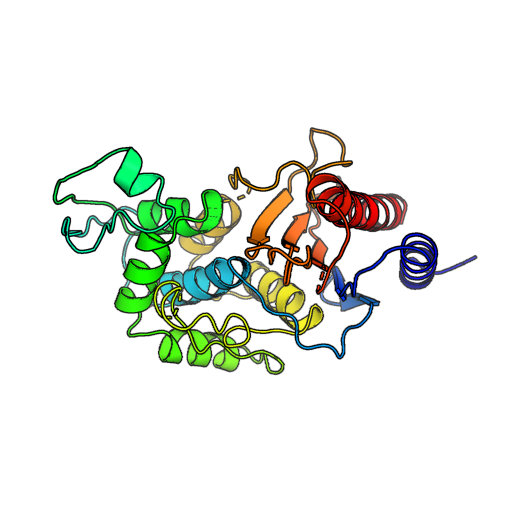A 1
ATOM 749 C C . PHE A 1 92 ? -7.124 40.249 -11.529 1.00 15.75 92 PHE A C 1
ATOM 750 O O . PHE A 1 92 ? -6.125 40.867 -11.957 1.00 16.65 92 PHE A O 1
ATOM 758 N N . PRO A 1 93 ? -7.950 39.602 -12.359 1.00 16.35 93 PRO A N 1
ATOM 759 C CA . PRO A 1 93 ? -7.652 39.514 -13.773 1.00 17.10 93 PRO A CA 1
ATOM 760 C C . PRO A 1 93 ? -8.075 40.772 -14.502 1.00 17.81 93 PRO A C 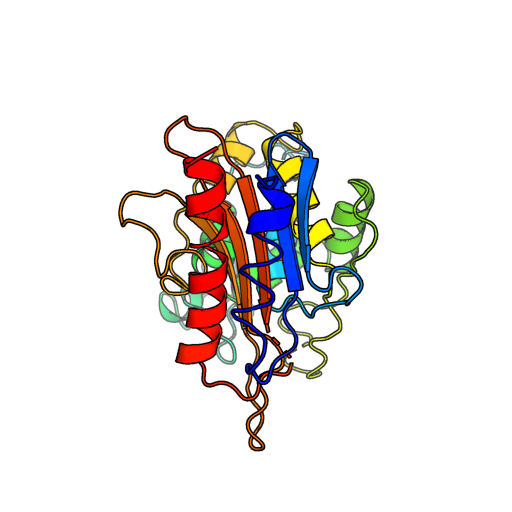1
ATOM 761 O O . PRO A 1 93 ? -8.956 41.519 -14.060 1.00 18.69 93 PRO A O 1
ATOM 765 N N . ASP A 1 94 ? -7.442 41.006 -15.653 1.00 17.95 94 ASP A N 1
ATOM 766 C CA . ASP A 1 94 ? -7.850 42.014 -16.596 1.00 20.94 94 ASP A CA 1
ATOM 767 C C . ASP A 1 94 ? -8.003 43.401 -15.940 1.00 19.94 94 ASP A C 1
ATOM 768 O O . ASP A 1 94 ? -8.945 44.121 -16.230 1.00 21.17 94 ASP A O 1
ATOM 773 N N . GLN A 1 95 ? -7.003 43.795 -15.164 1.00 17.75 95 GLN A N 1
ATOM 774 C CA . GLN A 1 95 ? -7.087 45.087 -14.464 1.00 17.41 95 GLN A CA 1
ATOM 775 C C . GLN A 1 95 ? -5.714 45.545 -14.014 1.00 16.38 95 GLN A C 1
ATOM 776 O O . GLN A 1 95 ? -4.862 44.774 -13.620 1.00 17.64 95 GLN A O 1
ATOM 782 N N . ASP A 1 96 ? -5.570 46.877 -13.984 1.00 17.19 96 ASP A N 1
ATOM 783 C CA . ASP A 1 96 ? -4.486 47.505 -13.271 1.00 17.04 96 ASP A CA 1
ATOM 784 C C . ASP A 1 96 ? -4.805 47.463 -11.782 1.00 16.73 96 ASP A C 1
ATOM 785 O O . ASP A 1 96 ? -5.956 47.538 -11.400 1.00 17.90 96 ASP A O 1
ATOM 790 N N . ILE A 1 97 ? -3.777 47.357 -10.943 1.00 16.60 97 ILE A N 1
ATOM 791 C CA . ILE A 1 97 ? -3.941 47.267 -9.486 1.00 15.79 97 ILE A CA 1
ATOM 792 C C . ILE A 1 97 ? -2.972 48.164 -8.775 1.00 16.35 97 ILE A C 1
ATOM 793 O O . ILE A 1 97 ? -1.952 48.582 -9.317 1.00 17.71 97 ILE A O 1
ATOM 798 N N . THR A 1 98 ? -3.256 48.357 -7.474 1.00 16.74 98 THR A N 1
ATOM 799 C CA A THR A 1 98 ? -2.227 48.857 -6.558 0.53 20.14 98 THR A CA 1
ATOM 800 C CA B THR A 1 98 ? -2.394 48.947 -6.466 0.47 16.26 98 THR A CA 1
ATOM 801 C C . THR A 1 98 ? -2.079 47.810 -5.471 1.00 17.05 98 THR A C 1
ATOM 802 O O . THR A 1 98 ? -3.041 47.215 -4.964 1.00 19.61 98 THR A O 1
ATOM 809 N N . ILE A 1 99 ? -0.802 47.590 -5.139 1.00 16.40 99 ILE A N 1
ATOM 810 C CA . ILE A 1 99 ? -0.469 46.418 -4.311 1.00 16.13 99 ILE A CA 1
ATOM 811 C C . ILE A 1 99 ? 0.782 46.772 -3.568 1.00 16.52 99 ILE A C 1
ATOM 812 O O . ILE A 1 99 ? 1.651 47.491 -4.093 1.00 17.01 99 ILE A O 1
ATOM 817 N N . SER A 1 100 ? 0.933 46.281 -2.329 1.00 16.14 100 SER A N 1
ATOM 818 C CA . SER A 1 100 ? 2.126 46.587 -1.581 1.00 16.99 100 SER A CA 1
ATOM 819 C C . SER A 1 100 ? 3.326 45.756 -2.010 1.00 15.95 100 SER A C 1
ATOM 820 O O . SER A 1 100 ? 3.195 44.633 -2.533 1.00 15.52 100 SER A O 1
ATOM 823 N N . LEU A 1 101 ? 4.486 46.290 -1.773 1.00 16.05 101 LEU A N 1
ATOM 824 C CA . LEU A 1 101 ? 5.709 45.507 -1.960 1.00 16.57 101 LEU A CA 1
ATOM 825 C C . LEU A 1 101 ? 5.694 44.251 -1.087 1.00 15.35 101 LEU A C 1
ATOM 826 O O . LEU A 1 101 ? 6.132 43.164 -1.548 1.00 15.33 101 LEU A O 1
ATOM 831 N N . GLY A 1 102 ? 5.194 44.330 0.119 1.00 15.29 102 GLY A N 1
ATOM 832 C CA . GLY A 1 102 ? 5.053 43.135 0.956 1.00 14.89 102 GLY A CA 1
ATOM 833 C C . GLY A 1 102 ? 4.188 42.082 0.314 1.00 14.50 102 GLY A C 1
ATOM 834 O O . GLY A 1 102 ? 4.540 40.903 0.318 1.00 14.74 102 GLY A O 1
ATOM 835 N N . GLU A 1 103 ? 3.037 42.494 -0.219 1.00 14.42 103 GLU A N 1
ATOM 836 C CA . GLU A 1 103 ? 2.176 41.517 -0.868 1.00 15.08 103 GLU A CA 1
ATOM 837 C C . GLU A 1 103 ? 2.816 40.946 -2.113 1.00 13.76 103 GLU A C 1
ATOM 838 O O . GLU A 1 103 ? 2.650 39.747 -2.382 1.00 14.16 103 GLU A O 1
ATOM 844 N N . LEU A 1 104 ? 3.543 41.763 -2.880 1.00 13.90 104 LEU A N 1
ATOM 845 C CA . LEU A 1 104 ? 4.282 41.212 -4.010 1.00 13.93 104 LEU A CA 1
ATOM 846 C C . LEU A 1 104 ? 5.288 40.141 -3.573 1.00 13.67 104 LEU A C 1
ATOM 847 O O . LEU A 1 104 ? 5.432 39.113 -4.239 1.00 13.67 104 LEU A O 1
ATOM 852 N N . LEU A 1 105 ? 5.955 40.383 -2.459 1.00 13.25 105 LEU A N 1
ATOM 853 C CA . LEU A 1 105 ? 6.882 39.401 -1.894 1.00 13.52 105 LEU A CA 1
ATOM 854 C C . LEU A 1 105 ? 6.171 38.124 -1.467 1.00 13.39 105 LEU A C 1
ATOM 855 O O . LEU A 1 105 ? 6.663 37.012 -1.695 1.00 13.39 105 LEU A O 1
ATOM 860 N N . LYS A 1 106 ? 4.992 38.263 -0.856 1.00 13.56 106 LYS A N 1
ATOM 861 C CA . LYS A 1 106 ? 4.215 37.072 -0.440 1.00 13.52 106 LYS A CA 1
ATOM 862 C C . LYS A 1 106 ? 3.821 36.262 -1.657 1.00 13.20 106 LYS A C 1
ATOM 863 O O . LYS A 1 106 ? 3.966 35.021 -1.657 1.00 13.62 106 LYS A O 1
ATOM 869 N N . TYR A 1 107 ? 3.291 36.897 -2.718 1.00 12.91 107 TYR A N 1
ATOM 870 C CA . TYR A 1 107 ? 2.941 36.127 -3.881 1.00 13.26 107 TYR A CA 1
ATOM 871 C C . TYR A 1 107 ? 4.154 35.465 -4.491 1.00 12.74 107 TYR A C 1
ATOM 872 O O . TYR A 1 107 ? 4.083 34.311 -4.971 1.00 13.68 107 TYR A O 1
ATOM 881 N N . THR A 1 108 ? 5.307 36.158 -4.515 1.00 12.96 108 THR A N 1
ATOM 882 C CA . THR A 1 108 ? 6.520 35.620 -5.133 1.00 12.96 108 THR A CA 1
ATOM 883 C C . THR A 1 108 ? 7.041 34.413 -4.369 1.00 12.53 108 THR A C 1
ATOM 884 O O . THR A 1 108 ? 7.318 33.362 -4.981 1.00 13.62 108 THR A O 1
ATOM 888 N N . ILE A 1 109 ? 7.249 34.579 -3.064 1.00 12.50 109 ILE A N 1
ATOM 889 C CA . ILE A 1 109 ? 7.870 33.527 -2.258 1.00 12.80 109 ILE A CA 1
ATOM 890 C C . ILE A 1 109 ? 6.879 32.478 -1.812 1.00 12.53 109 ILE A C 1
ATOM 891 O O . ILE A 1 109 ? 7.101 31.285 -2.000 1.00 13.13 109 ILE A O 1
ATOM 896 N N . SER A 1 110 ? 5.765 32.913 -1.214 1.00 12.68 110 SER A N 1
ATOM 897 C CA . SER A 1 110 ? 4.855 31.914 -0.608 1.00 12.74 110 SER A CA 1
ATOM 898 C C . SER A 1 110 ? 4.056 31.167 -1.647 1.00 13.17 110 SER A C 1
ATOM 899 O O . SER A 1 110 ? 3.714 29.997 -1.452 1.00 13.77 110 SER A O 1
ATOM 902 N N . LYS A 1 111 ? 3.711 31.833 -2.764 1.00 12.90 111 LYS A N 1
ATOM 903 C CA . LYS A 1 111 ? 2.876 31.244 -3.783 1.00 13.36 111 LYS A CA 1
ATOM 904 C C . LYS A 1 111 ? 3.606 30.933 -5.075 1.00 13.32 111 LYS A C 1
ATOM 905 O O . LYS A 1 111 ? 3.083 30.248 -5.939 1.00 14.91 111 LYS A O 1
ATOM 911 N N . SER A 1 112 ? 4.849 31.390 -5.253 1.00 12.93 112 SER A N 1
ATOM 912 C CA . SER A 1 112 ? 5.610 31.099 -6.455 1.00 13.11 112 SER A CA 1
ATOM 913 C C . SER A 1 112 ? 5.091 31.782 -7.711 1.00 12.68 112 SER A C 1
ATOM 914 O O . SER A 1 112 ? 5.299 31.295 -8.820 1.00 14.12 112 SER A O 1
ATOM 917 N N . ASP A 1 113 ? 4.468 32.960 -7.568 1.00 12.89 113 ASP A N 1
ATOM 918 C CA . ASP A 1 113 ? 3.928 33.668 -8.727 1.00 13.53 113 ASP A CA 1
ATOM 919 C C . ASP A 1 113 ? 5.033 34.217 -9.598 1.00 13.67 113 ASP A C 1
ATOM 920 O O . ASP A 1 113 ? 5.963 34.898 -9.171 1.00 14.57 113 ASP A O 1
ATOM 925 N N . ASN A 1 114 ? 4.933 33.944 -10.921 1.00 13.42 114 ASN A N 1
ATOM 926 C CA . ASN A 1 114 ? 5.935 34.367 -11.870 1.00 13.69 114 ASN A CA 1
ATOM 927 C C . ASN A 1 114 ? 5.820 35.858 -12.238 1.00 14.17 114 ASN A C 1
ATOM 928 O O . ASN A 1 114 ? 6.860 36.471 -12.516 1.00 15.49 114 ASN A O 1
ATOM 933 N N . ASN A 1 115 ? 4.626 36.381 -12.333 1.00 14.09 115 ASN A N 1
ATOM 934 C CA . ASN A 1 115 ? 4.508 37.799 -12.649 1.00 14.34 115 ASN A CA 1
ATOM 935 C C . ASN A 1 115 ? 5.055 38.654 -11.556 1.00 13.59 115 ASN A C 1
ATOM 936 O O . ASN A 1 115 ? 5.797 39.631 -11.811 1.00 14.60 115 ASN A O 1
ATOM 941 N N . THR A 1 116 ? 4.724 38.345 -10.288 1.00 13.70 116 THR A N 1
ATOM 942 C CA . THR A 1 116 ? 5.226 39.155 -9.195 1.00 13.90 116 THR A CA 1
ATOM 943 C C . THR A 1 116 ? 6.727 39.028 -9.080 1.00 13.39 116 THR A C 1
ATOM 944 O O . THR A 1 116 ? 7.405 40.022 -8.737 1.00 14.26 116 THR A O 1
ATOM 948 N N . CYS A 1 117 ? 7.284 37.838 -9.329 1.00 13.58 117 CYS A N 1
ATOM 949 C CA . CYS A 1 117 ? 8.712 37.681 -9.359 1.00 13.54 117 CYS A CA 1
ATOM 950 C C . CYS A 1 117 ? 9.341 38.714 -10.296 1.00 13.46 117 CYS A C 1
ATOM 951 O O . CYS A 1 117 ? 10.282 39.411 -9.929 1.00 14.51 117 CYS A O 1
ATOM 954 N N . ASP A 1 118 ? 8.860 38.754 -11.541 1.00 13.80 118 ASP A N 1
ATOM 955 C CA . ASP A 1 118 ? 9.490 39.608 -12.525 1.00 14.45 118 ASP A CA 1
ATOM 956 C C . ASP A 1 118 ? 9.236 41.100 -12.262 1.00 15.03 118 ASP A C 1
ATOM 957 O O . ASP A 1 118 ? 10.112 41.928 -12.562 1.00 15.12 118 ASP A O 1
ATOM 962 N N . ILE A 1 119 ? 8.103 41.438 -11.655 1.00 14.32 119 ILE A N 1
ATOM 963 C CA . ILE A 1 119 ? 7.883 42.809 -11.220 1.00 15.09 119 ILE A CA 1
ATOM 964 C C . ILE A 1 119 ? 8.954 43.194 -10.200 1.00 14.81 119 ILE A C 1
ATOM 965 O O . ILE A 1 119 ? 9.505 44.307 -10.236 1.00 15.88 119 ILE A O 1
ATOM 970 N N . LEU A 1 120 ? 9.231 42.292 -9.250 1.00 14.32 120 LEU A N 1
ATOM 971 C CA . LEU A 1 120 ? 10.244 42.578 -8.224 1.00 14.49 120 LEU A CA 1
ATOM 972 C C . LEU A 1 120 ? 11.652 42.614 -8.759 1.00 14.55 120 LEU A C 1
ATOM 973 O O . LEU A 1 120 ? 12.457 43.420 -8.324 1.00 15.06 120 LEU A O 1
ATOM 978 N N . ILE A 1 121 ? 11.955 41.779 -9.767 1.00 14.38 121 ILE A N 1
ATOM 979 C CA . ILE A 1 121 ? 13.274 41.875 -10.395 1.00 15.19 121 ILE A CA 1
ATOM 980 C C . ILE A 1 121 ? 13.437 43.233 -11.063 1.00 15.37 121 ILE A C 1
ATOM 981 O O . ILE A 1 121 ? 14.477 43.884 -10.958 1.00 16.58 121 ILE A O 1
ATOM 986 N N . GLU A 1 122 ? 12.394 43.688 -11.759 1.00 16.00 122 GLU A N 1
ATOM 987 C CA . GLU A 1 122 ? 12.441 45.032 -12.373 1.00 17.42 122 GLU A CA 1
ATOM 988 C C . GLU A 1 122 ? 12.605 46.085 -11.284 1.00 17.30 122 GLU A C 1
ATOM 989 O O . GLU A 1 122 ? 13.353 47.075 -11.462 1.00 18.44 122 GLU A O 1
ATOM 995 N N . TYR A 1 123 ? 11.930 45.958 -10.142 1.00 17.13 123 TYR A N 1
ATOM 996 C CA . TYR A 1 123 ? 12.063 46.913 -9.031 1.00 18.01 123 TYR A CA 1
ATOM 997 C C . TYR A 1 123 ? 13.491 47.080 -8.584 1.00 17.03 123 TYR A C 1
ATOM 998 O O . TYR A 1 123 ? 13.905 48.208 -8.315 1.00 19.30 123 TYR A O 1
ATOM 1007 N N . VAL A 1 124 ? 14.225 45.993 -8.530 1.00 16.56 124 VAL A N 1
ATOM 1008 C CA . VAL A 1 124 ? 15.608 46.122 -8.139 1.00 17.42 124 VAL A CA 1
ATOM 1009 C C . VAL A 1 124 ? 16.557 46.491 -9.252 1.00 17.78 124 VAL A C 1
ATOM 1010 O O . VAL A 1 124 ? 17.747 46.740 -8.994 1.00 21.40 124 VAL A O 1
ATOM 1014 N N . GLY A 1 125 ? 16.101 46.567 -10.481 1.00 18.07 125 GLY A N 1
ATOM 1015 C CA . GLY A 1 125 ? 16.921 47.019 -11.580 1.00 18.55 125 GLY A CA 1
ATOM 1016 C C . GLY A 1 125 ? 17.371 45.948 -12.521 1.00 17.73 125 GLY A C 1
ATOM 1017 O O . GLY A 1 125 ? 18.229 46.221 -13.355 1.00 21.17 125 GLY A O 1
ATOM 1018 N N . GLY A 1 126 ? 16.859 44.738 -12.429 1.00 15.91 126 GLY A N 1
ATOM 1019 C CA . GLY A 1 126 ? 17.193 43.660 -13.324 1.00 16.02 126 GLY A CA 1
ATOM 1020 C C . GLY A 1 126 ? 17.871 42.505 -12.623 1.00 14.77 126 GLY A C 1
ATOM 1021 O O . GLY A 1 126 ? 18.370 42.628 -11.497 1.00 15.78 126 GLY A O 1
ATOM 1022 N N . ILE A 1 127 ? 17.927 41.363 -13.306 1.00 15.48 127 ILE A N 1
ATOM 1023 C CA . ILE A 1 127 ? 18.516 40.177 -12.698 1.00 14.73 127 ILE A CA 1
ATOM 1024 C C . ILE A 1 127 ? 19.965 40.355 -12.387 1.00 15.38 127 ILE A C 1
ATOM 1025 O O . ILE A 1 127 ? 20.457 39.782 -11.372 1.00 15.70 127 ILE A O 1
ATOM 1030 N N . ASP A 1 128 ? 20.692 41.150 -13.155 1.00 15.79 128 ASP A N 1
ATOM 1031 C CA . ASP A 1 128 ? 22.111 41.350 -12.846 1.00 16.98 128 ASP A CA 1
ATOM 1032 C C . ASP A 1 128 ? 22.290 42.000 -11.471 1.00 16.30 128 ASP A C 1
ATOM 1033 O O . ASP A 1 128 ? 23.268 41.761 -10.793 1.00 17.51 128 ASP A O 1
ATOM 1038 N N . GLN A 1 129 ? 21.337 42.858 -11.074 1.00 15.95 129 GLN A N 1
ATOM 1039 C CA . GLN A 1 129 ? 21.392 43.460 -9.743 1.00 16.58 129 GLN A CA 1
ATOM 1040 C C . GLN A 1 129 ? 21.182 42.441 -8.637 1.00 15.69 129 GLN A C 1
ATOM 1041 O O . GLN A 1 129 ? 21.774 42.531 -7.565 1.00 16.70 129 GLN A O 1
ATOM 1047 N N . VAL A 1 130 ? 20.253 41.509 -8.866 1.00 15.27 130 VAL A N 1
ATOM 1048 C CA . VAL A 1 130 ? 20.047 40.427 -7.914 1.00 14.88 130 VAL A CA 1
ATOM 1049 C C . VAL A 1 130 ? 21.349 39.598 -7.792 1.00 14.40 130 VAL A C 1
ATOM 1050 O O . VAL A 1 130 ? 21.793 39.261 -6.692 1.00 15.50 130 VAL A O 1
ATOM 1054 N N . ASN A 1 131 ? 21.895 39.279 -8.957 1.00 14.27 131 ASN A N 1
ATOM 1055 C CA . ASN A 1 131 ? 23.166 38.480 -9.015 1.00 14.58 131 ASN A CA 1
ATOM 1056 C C . ASN A 1 131 ? 24.261 39.189 -8.243 1.00 14.75 131 ASN A C 1
ATOM 1057 O O . ASN A 1 131 ? 24.965 38.574 -7.426 1.00 15.04 131 ASN A O 1
ATOM 1062 N N . GLU A 1 132 ? 24.453 40.497 -8.497 1.00 15.05 132 GLU A N 1
ATOM 1063 C CA . GLU A 1 132 ? 25.460 41.238 -7.804 1.00 15.17 132 GLU A CA 1
ATOM 1064 C C . GLU A 1 132 ? 25.211 41.267 -6.305 1.00 14.66 132 GLU A C 1
ATOM 1065 O O . GLU A 1 132 ? 26.190 41.198 -5.532 1.00 15.14 132 GLU A O 1
ATOM 1071 N N . TYR A 1 133 ? 23.948 41.411 -5.892 1.00 14.29 133 TYR A N 1
ATOM 1072 C CA . TYR A 1 133 ? 23.655 41.400 -4.461 1.00 14.35 133 TYR A CA 1
ATOM 1073 C C . TYR A 1 133 ? 24.104 40.113 -3.821 1.00 14.50 133 TYR A C 1
ATOM 1074 O O . TYR A 1 133 ? 24.763 40.086 -2.771 1.00 14.74 133 TYR A O 1
ATOM 1083 N N . VAL A 1 134 ? 23.687 38.974 -4.405 1.00 14.04 134 VAL A N 1
ATOM 1084 C CA . VAL A 1 134 ? 24.049 37.695 -3.831 1.00 14.80 134 VAL A CA 1
ATOM 1085 C C . VAL A 1 134 ? 25.582 37.540 -3.750 1.00 14.60 134 VAL A C 1
ATOM 1086 O O . VAL A 1 134 ? 26.098 37.094 -2.720 1.00 15.45 134 VAL A O 1
ATOM 1090 N N . LYS A 1 135 ? 26.283 37.904 -4.815 1.00 14.66 135 LYS A N 1
ATOM 1091 C CA . LYS A 1 135 ? 27.711 37.766 -4.794 1.00 15.13 135 LYS A CA 1
ATOM 1092 C C . LYS A 1 135 ? 28.369 38.697 -3.779 1.00 15.08 135 LYS A C 1
ATOM 1093 O O . LYS A 1 135 ? 29.418 38.363 -3.246 1.00 16.13 135 LYS A O 1
ATOM 1099 N N . SER A 1 136 ? 27.752 39.842 -3.504 1.00 14.80 136 SER A N 1
ATOM 1100 C CA . SER A 1 136 ? 28.279 40.786 -2.523 1.00 15.39 136 SER A CA 1
ATOM 1101 C C . SER A 1 136 ? 28.263 40.228 -1.090 1.00 15.38 136 SER A C 1
ATOM 1102 O O . SER A 1 136 ? 28.963 40.725 -0.226 1.00 16.08 136 SER A O 1
ATOM 1105 N N . LEU A 1 137 ? 27.442 39.182 -0.864 1.00 15.01 137 LEU A N 1
ATOM 1106 C CA . LEU A 1 137 ? 27.369 38.502 0.424 1.00 15.37 137 LEU A CA 1
ATOM 1107 C C . LEU A 1 137 ? 28.389 37.387 0.516 1.00 16.08 137 LEU A C 1
ATOM 1108 O O . LEU A 1 137 ? 28.451 36.726 1.568 1.00 18.46 137 LEU A O 1
ATOM 1113 N N . GLY A 1 138 ? 29.190 37.165 -0.504 1.00 16.03 138 GLY A N 1
ATOM 1114 C CA . GLY A 1 138 ? 30.221 36.121 -0.502 1.00 17.44 138 GLY A CA 1
ATOM 1115 C C . GLY A 1 138 ? 29.769 34.778 -1.023 1.00 16.86 138 GLY A C 1
ATOM 1116 O O . GLY A 1 138 ? 30.489 33.834 -0.909 1.00 20.12 138 GLY A O 1
ATOM 1117 N N . ILE A 1 139 ? 28.602 34.718 -1.598 1.00 15.70 139 ILE A N 1
ATOM 1118 C CA . ILE A 1 139 ? 28.136 33.491 -2.255 1.00 16.44 139 ILE A CA 1
ATOM 1119 C C . ILE A 1 139 ? 28.868 33.387 -3.591 1.00 16.52 139 ILE A C 1
ATOM 1120 O O . ILE A 1 139 ? 28.891 34.379 -4.336 1.00 20.24 139 ILE A O 1
ATOM 1125 N N . LYS A 1 140 ? 29.578 32.332 -3.863 1.00 15.56 140 LYS A N 1
ATOM 1126 C CA . LYS A 1 140 ? 30.387 32.187 -5.067 1.00 17.75 140 LYS A CA 1
ATOM 1127 C C . LYS A 1 140 ? 29.807 31.284 -6.102 1.00 15.88 140 LYS A C 1
ATOM 1128 O O . LYS A 1 140 ? 29.791 31.590 -7.312 1.00 16.40 140 LYS A O 1
ATOM 1134 N N . ASP A 1 141 ? 29.441 30.058 -5.703 1.00 15.48 141 ASP A N 1
ATOM 1135 C CA . ASP A 1 141 ? 29.112 28.993 -6.650 1.00 15.13 141 ASP A CA 1
ATOM 1136 C C . ASP A 1 141 ? 27.629 29.020 -6.967 1.00 14.74 141 ASP A C 1
ATOM 1137 O O . ASP A 1 141 ? 26.858 28.091 -6.677 1.00 15.24 141 ASP A O 1
ATOM 1142 N N . CYS A 1 142 ? 27.251 30.104 -7.634 1.00 15.27 142 CYS A N 1
ATOM 1143 C CA A CYS A 1 142 ? 25.946 30.227 -8.202 0.41 16.96 142 CYS A CA 1
ATOM 1144 C CA B CYS A 1 142 ? 25.866 30.407 -7.983 0.59 14.40 142 CYS A CA 1
ATOM 1145 C C . CYS A 1 142 ? 25.954 31.401 -9.146 1.00 15.86 142 CYS A C 1
ATOM 1146 O O . CYS A 1 142 ? 26.890 32.212 -9.164 1.00 17.17 142 CYS A O 1
ATOM 1151 N N . ASN A 1 143 ? 24.977 31.437 -10.016 1.00 14.27 143 ASN A N 1
ATOM 1152 C CA . ASN A 1 143 ? 24.817 32.569 -10.930 1.00 13.41 143 ASN A CA 1
ATOM 1153 C C . ASN A 1 143 ? 23.375 32.704 -11.261 1.00 13.09 143 ASN A C 1
ATOM 1154 O O . ASN A 1 143 ? 22.682 31.706 -11.503 1.00 13.94 143 ASN A O 1
ATOM 1159 N N . LEU A 1 144 ? 22.930 33.959 -11.362 1.00 13.40 144 LEU A N 1
ATOM 1160 C CA . LEU A 1 144 ? 21.558 34.296 -11.702 1.00 13.45 144 LEU A CA 1
ATOM 1161 C C . LEU A 1 144 ? 21.596 35.201 -12.924 1.00 14.09 144 LEU A C 1
ATOM 1162 O O . LEU A 1 144 ? 22.075 36.350 -12.835 1.00 14.82 144 LEU A O 1
ATOM 1167 N N . ALA A 1 145 ? 21.089 34.699 -14.060 1.00 14.20 145 ALA A N 1
ATOM 1168 C CA . ALA A 1 145 ? 21.111 35.417 -15.315 1.00 14.67 145 ALA A CA 1
ATOM 1169 C C . ALA A 1 145 ? 19.776 35.439 -16.007 1.00 14.88 145 ALA A C 1
ATOM 1170 O O . ALA A 1 145 ? 19.723 35.845 -17.172 1.00 16.72 145 ALA A O 1
ATOM 1172 N N . ALA A 1 146 ? 18.677 35.038 -15.380 1.00 14.82 146 ALA A N 1
ATOM 1173 C CA . ALA A 1 146 ? 17.385 35.084 -16.035 1.00 15.22 146 ALA A CA 1
ATOM 1174 C C . ALA A 1 146 ? 16.251 35.459 -15.143 1.00 14.89 146 ALA A C 1
ATOM 1175 O O . ALA A 1 146 ? 16.153 35.044 -13.979 1.00 15.60 146 ALA A O 1
ATOM 1177 N N . THR A 1 147 ? 15.327 36.282 -15.681 1.00 14.97 147 THR A N 1
ATOM 1178 C CA . THR A 1 147 ? 13.984 36.406 -15.170 1.00 14.78 147 THR A CA 1
ATOM 1179 C C . THR A 1 147 ? 13.161 35.137 -15.452 1.00 15.17 147 THR A C 1
ATOM 1180 O O . THR A 1 147 ? 13.542 34.297 -16.269 1.00 15.68 147 THR A O 1
ATOM 1184 N N . GLU A 1 148 ? 11.983 35.055 -14.806 1.00 15.10 148 GLU A N 1
ATOM 1185 C CA . GLU A 1 148 ? 11.021 34.004 -15.215 1.00 15.48 148 GLU A CA 1
ATOM 1186 C C . GLU A 1 148 ? 10.700 34.127 -16.675 1.00 16.10 148 GLU A C 1
ATOM 1187 O O . GLU A 1 148 ? 10.623 33.111 -17.396 1.00 17.25 148 GLU A O 1
ATOM 1193 N N . THR A 1 149 ? 10.438 35.339 -17.159 1.00 15.83 149 THR A N 1
ATOM 1194 C CA . THR A 1 149 ? 10.106 35.512 -18.550 1.00 16.73 149 THR A CA 1
ATOM 1195 C C . THR A 1 149 ? 11.191 34.948 -19.455 1.00 15.78 149 THR A C 1
ATOM 1196 O O . THR A 1 149 ? 10.906 34.237 -20.412 1.00 17.50 149 THR A O 1
ATOM 1200 N N . LEU A 1 150 ? 12.440 35.294 -19.183 1.00 15.25 150 LEU A N 1
ATOM 1201 C CA . LEU A 1 150 ? 13.509 34.830 -20.050 1.00 15.68 150 LEU A CA 1
ATOM 1202 C C . LEU A 1 150 ? 13.621 33.325 -20.041 1.00 16.17 150 LEU A C 1
ATOM 1203 O O . LEU A 1 150 ? 13.896 32.716 -21.073 1.00 17.92 150 LEU A O 1
ATOM 1216 N N . HIS A 1 152 ? 11.190 31.244 -19.605 1.00 18.54 152 HIS A N 1
ATOM 1217 C CA . HIS A 1 152 ? 10.032 30.747 -20.340 1.00 20.52 152 HIS A CA 1
ATOM 1218 C C . HIS A 1 152 ? 10.213 30.912 -21.830 1.00 20.69 152 HIS A C 1
ATOM 1219 O O . HIS A 1 152 ? 9.864 29.988 -22.584 1.00 26.15 152 HIS A O 1
ATOM 1226 N N . THR A 1 153 ? 10.686 32.084 -22.312 1.00 19.34 153 THR A N 1
ATOM 1227 C CA . THR A 1 153 ? 10.760 32.321 -23.768 1.00 19.00 153 THR A CA 1
ATOM 1228 C C . THR A 1 153 ? 11.936 31.539 -24.340 1.00 20.25 153 THR A C 1
ATOM 1229 O O . THR A 1 153 ? 11.825 31.013 -25.446 1.00 23.87 153 THR A O 1
ATOM 1233 N N . SER A 1 154 ? 13.056 31.461 -23.639 1.00 20.49 154 SER A N 1
ATOM 1234 C CA . SER A 1 154 ? 14.229 30.818 -24.170 1.00 20.19 154 SER A CA 1
ATOM 1235 C C . SER A 1 154 ? 14.312 29.328 -23.919 1.00 20.34 154 SER A C 1
ATOM 1236 O O . SER A 1 154 ? 15.018 28.611 -24.631 1.00 22.31 154 SER A O 1
ATOM 1239 N N . GLY A 1 155 ? 13.643 28.861 -22.884 1.00 20.02 155 GLY A N 1
ATOM 1240 C CA . GLY A 1 155 ? 13.793 27.509 -22.395 1.00 22.07 155 GLY A CA 1
ATOM 1241 C C . GLY A 1 155 ? 15.049 27.216 -21.612 1.00 21.90 155 GLY A C 1
ATOM 1242 O O . GLY A 1 155 ? 15.236 26.087 -21.209 1.00 24.73 155 GLY A O 1
ATOM 1243 N N . ASP A 1 156 ? 15.887 28.188 -21.360 1.00 20.85 156 ASP A N 1
ATOM 1244 C CA A ASP A 1 156 ? 17.209 28.008 -20.766 0.51 19.76 156 ASP A CA 1
ATOM 1245 C CA B ASP A 1 156 ? 17.181 27.928 -20.747 0.49 19.86 156 ASP A CA 1
ATOM 1246 C C . ASP A 1 156 ? 17.142 28.045 -19.228 1.00 19.89 156 ASP A C 1
ATOM 1247 O O . ASP A 1 156 ? 17.492 29.059 -18.584 1.00 21.37 156 ASP A O 1
ATOM 1256 N N . THR A 1 157 ? 16.669 26.980 -18.609 1.00 19.51 157 THR A N 1
ATOM 1257 C CA . THR A 1 157 ? 16.534 26.900 -17.169 1.00 19.15 157 THR A CA 1
ATOM 1258 C C . THR A 1 157 ? 17.881 26.749 -16.472 1.00 19.24 157 THR A C 1
ATOM 1259 O O . THR A 1 157 ? 17.944 26.856 -15.244 1.00 21.71 157 THR A O 1
ATOM 1263 N N . ASP A 1 158 ? 18.960 26.557 -17.212 1.00 17.33 158 ASP A N 1
ATOM 1264 C CA A ASP A 1 158 ? 20.281 26.524 -16.600 0.46 18.45 158 ASP A CA 1
ATOM 1265 C CA B ASP A 1 158 ? 20.318 26.536 -16.659 0.54 18.27 158 ASP A CA 1
ATOM 1266 C C . ASP A 1 158 ? 20.879 27.903 -16.333 1.00 17.49 158 ASP A C 1
ATOM 1267 O O . ASP A 1 158 ? 21.970 28.016 -15.773 1.00 18.97 158 ASP A O 1
ATOM 1276 N N . LEU A 1 159 ? 20.179 28.973 -16.706 1.00 15.51 159 LEU A N 1
ATOM 1277 C CA . LEU A 1 159 ? 20.663 30.307 -16.484 1.00 15.65 159 LEU A CA 1
ATOM 1278 C C . LEU A 1 159 ? 20.724 30.738 -15.026 1.00 15.22 159 LEU A C 1
ATOM 1279 O O . LEU A 1 159 ? 21.468 31.672 -14.725 1.00 15.97 159 LEU A O 1
ATOM 1284 N N . ASN A 1 160 ? 19.893 30.124 -14.176 1.00 14.02 160 ASN A N 1
ATOM 1285 C CA . ASN A 1 160 ? 19.922 30.400 -12.730 1.00 13.37 160 ASN A CA 1
ATOM 1286 C C . ASN A 1 160 ? 20.311 29.092 -12.032 1.00 13.12 160 ASN A C 1
ATOM 1287 O O . ASN A 1 160 ? 19.497 28.142 -12.048 1.00 13.64 160 ASN A O 1
ATOM 1292 N N . TRP A 1 161 ? 21.496 29.015 -11.469 1.00 12.99 161 TRP A N 1
ATOM 1293 C CA . TRP A 1 161 ? 21.997 27.752 -10.902 1.00 13.35 161 TRP A CA 1
ATOM 1294 C C . TRP A 1 161 ? 22.703 28.017 -9.597 1.00 12.74 161 TRP A C 1
ATOM 1295 O O . TRP A 1 161 ? 23.205 29.120 -9.356 1.00 13.38 161 TRP A O 1
ATOM 1306 N N . SER A 1 162 ? 22.820 26.951 -8.813 1.00 12.85 162 SER A N 1
ATOM 1307 C CA . SER A 1 162 ? 23.627 27.023 -7.594 1.00 13.24 162 SER A CA 1
ATOM 1308 C C . SER A 1 162 ? 24.098 25.637 -7.193 1.00 13.02 162 SER A C 1
ATOM 1309 O O . SER A 1 162 ? 23.416 24.641 -7.502 1.00 13.62 162 SER A O 1
ATOM 1312 N N . THR A 1 163 ? 25.174 25.564 -6.422 1.00 13.34 163 THR A N 1
ATOM 1313 C CA . THR A 1 163 ? 25.412 24.336 -5.658 1.00 14.04 163 THR A CA 1
ATOM 1314 C C . THR A 1 163 ? 24.440 24.289 -4.488 1.00 13.46 163 THR A C 1
ATOM 1315 O O . THR A 1 163 ? 23.908 25.312 -4.022 1.00 13.49 163 THR A O 1
ATOM 1319 N N . PRO A 1 164 ? 24.197 23.102 -3.925 1.00 13.74 164 PRO A N 1
ATOM 1320 C CA . PRO A 1 164 ? 23.303 23.026 -2.750 1.00 13.96 164 PRO A CA 1
ATOM 1321 C C . PRO A 1 164 ? 23.825 23.826 -1.560 1.00 13.66 164 PRO A C 1
ATOM 1322 O O . PRO A 1 164 ? 23.047 24.507 -0.869 1.00 13.85 164 PRO A O 1
ATOM 1326 N N . GLU A 1 165 ? 25.130 23.757 -1.307 1.00 13.38 165 GLU A N 1
ATOM 1327 C CA . GLU A 1 165 ? 25.659 24.406 -0.126 1.00 13.07 165 GLU A CA 1
ATOM 1328 C C . GLU A 1 165 ? 25.509 25.931 -0.199 1.00 12.62 165 GLU A C 1
ATOM 1329 O O . GLU A 1 165 ? 25.298 26.573 0.832 1.00 13.49 165 GLU A O 1
ATOM 1335 N N . GLU A 1 166 ? 25.616 26.496 -1.399 1.00 13.20 166 GLU A N 1
ATOM 1336 C CA . GLU A 1 166 ? 25.489 27.973 -1.467 1.00 12.91 166 GLU A CA 1
ATOM 1337 C C . GLU A 1 166 ? 24.094 28.395 -1.095 1.00 13.50 166 GLU A C 1
ATOM 1338 O O . GLU A 1 166 ? 23.913 29.491 -0.538 1.00 14.76 166 GLU A O 1
ATOM 1344 N N . VAL A 1 167 ? 23.043 27.590 -1.376 1.00 12.94 167 VAL A N 1
ATOM 1345 C CA . VAL A 1 167 ? 21.710 27.960 -0.985 1.00 12.62 167 VAL A CA 1
ATOM 1346 C C . VAL A 1 167 ? 21.568 27.935 0.525 1.00 12.62 167 VAL A C 1
ATOM 1347 O O . VAL A 1 167 ? 21.005 28.888 1.105 1.00 13.17 167 VAL A O 1
ATOM 1351 N N . VAL A 1 168 ? 22.034 26.871 1.211 1.00 12.28 168 VAL A N 1
ATOM 1352 C CA . VAL A 1 168 ? 21.919 26.873 2.655 1.00 11.89 168 VAL A CA 1
ATOM 1353 C C . VAL A 1 168 ? 22.794 27.943 3.300 1.00 12.69 168 VAL A C 1
ATOM 1354 O O . VAL A 1 168 ? 22.404 28.489 4.343 1.00 13.29 168 VAL A O 1
ATOM 1358 N N . ARG A 1 169 ? 23.951 28.239 2.725 1.00 12.91 169 ARG A N 1
ATOM 1359 C CA . ARG A 1 169 ? 24.763 29.340 3.258 1.00 13.65 169 ARG A CA 1
ATOM 1360 C C . ARG A 1 169 ? 24.006 30.660 3.160 1.00 13.42 169 ARG A C 1
ATOM 1361 O O . ARG A 1 169 ? 24.087 31.461 4.103 1.00 14.25 169 ARG A O 1
ATOM 1369 N N . LEU A 1 170 ? 23.329 30.884 2.050 1.00 12.92 170 LEU A N 1
ATOM 1370 C CA . LEU A 1 170 ? 22.542 32.125 1.869 1.00 13.11 170 LEU A CA 1
ATOM 1371 C C . LEU A 1 170 ? 21.395 32.202 2.867 1.00 13.32 170 LEU A C 1
ATOM 1372 O O . LEU A 1 170 ? 21.126 33.255 3.447 1.00 13.67 170 LEU A O 1
ATOM 1377 N N . LEU A 1 171 ? 20.687 31.085 3.042 1.00 12.99 171 LEU A N 1
ATOM 1378 C CA . LEU A 1 171 ? 19.613 31.056 4.022 1.00 13.65 171 LEU A CA 1
ATOM 1379 C C . LEU A 1 171 ? 20.118 31.367 5.414 1.00 13.53 171 LEU A C 1
ATOM 1380 O O . LEU A 1 171 ? 19.508 32.123 6.180 1.00 14.37 171 LEU A O 1
ATOM 1385 N N . ASN A 1 172 ? 21.272 30.799 5.760 1.00 13.26 172 ASN A N 1
ATOM 1386 C CA . ASN A 1 172 ? 21.834 31.050 7.092 1.00 13.72 172 ASN A CA 1
ATOM 1387 C C . ASN A 1 172 ? 22.279 32.507 7.246 1.00 14.17 172 ASN A C 1
ATOM 1388 O O . ASN A 1 172 ? 22.027 33.117 8.272 1.00 15.65 172 ASN A O 1
ATOM 1393 N N . ILE A 1 173 ? 22.906 33.076 6.203 1.00 13.93 173 ILE A N 1
ATOM 1394 C CA . ILE A 1 173 ? 23.277 34.507 6.259 1.00 14.54 173 ILE A CA 1
ATOM 1395 C C . ILE A 1 173 ? 22.069 35.358 6.449 1.00 14.55 173 ILE A C 1
ATOM 1396 O O . ILE A 1 173 ? 22.082 36.330 7.225 1.00 15.72 173 ILE A O 1
ATOM 1401 N N . ALA A 1 174 ? 20.982 35.051 5.766 1.00 14.60 174 ALA A N 1
ATOM 1402 C CA . ALA A 1 174 ? 19.775 35.858 5.920 1.00 15.58 174 ALA A CA 1
ATOM 1403 C C . ALA A 1 174 ? 19.216 35.833 7.327 1.00 16.63 174 ALA A C 1
ATOM 1404 O O . ALA A 1 174 ? 18.626 36.794 7.789 1.00 19.04 174 ALA A O 1
ATOM 1406 N N . ASP A 1 175 ? 19.386 34.716 8.012 1.00 16.13 175 ASP A N 1
ATOM 1407 C CA . ASP A 1 175 ? 18.942 34.614 9.377 1.00 18.09 175 ASP A CA 1
ATOM 1408 C C . ASP A 1 175 ? 19.874 35.297 10.334 1.00 18.25 175 ASP A C 1
ATOM 1409 O O . ASP A 1 175 ? 19.428 35.944 11.280 1.00 20.81 175 ASP A O 1
ATOM 1414 N N . LYS A 1 176 ? 21.186 35.101 10.170 1.00 16.36 176 LYS A N 1
ATOM 1415 C CA . LYS A 1 176 ? 22.191 35.491 11.144 1.00 18.42 176 LYS A CA 1
ATOM 1416 C C . LYS A 1 176 ? 22.680 36.934 11.004 1.00 18.51 176 LYS A C 1
ATOM 1417 O O . LYS A 1 176 ? 22.999 37.565 11.991 1.00 25.68 176 LYS A O 1
ATOM 1423 N N . GLN A 1 177 ? 22.869 37.384 9.784 1.00 16.11 177 GLN A N 1
ATOM 1424 C CA . GLN A 1 177 ? 23.456 38.697 9.539 1.00 15.94 177 GLN A CA 1
ATOM 1425 C C . GLN A 1 177 ? 22.379 39.762 9.488 1.00 15.57 177 GLN A C 1
ATOM 1426 O O . GLN A 1 177 ? 21.249 39.516 9.118 1.00 16.21 177 GLN A O 1
ATOM 1432 N N . PRO A 1 178 ? 22.780 41.016 9.820 1.00 16.45 178 PRO A N 1
ATOM 1433 C CA . PRO A 1 178 ? 21.822 42.123 9.785 1.00 16.02 178 PRO A CA 1
ATOM 1434 C C . PRO A 1 178 ? 21.742 42.686 8.391 1.00 16.46 178 PRO A C 1
ATOM 1435 O O . PRO A 1 178 ? 22.152 43.828 8.115 1.00 17.82 178 PRO A O 1
ATOM 1439 N N . LEU A 1 179 ? 21.195 41.889 7.448 1.00 15.44 179 LEU A N 1
ATOM 1440 C CA . LEU A 1 179 ? 21.128 42.262 6.049 1.00 15.34 179 LEU A CA 1
ATOM 1441 C C . LEU A 1 179 ? 20.240 43.468 5.841 1.00 16.70 179 LEU A C 1
ATOM 1442 O O . LEU A 1 179 ? 20.404 44.202 4.871 1.00 16.94 179 LEU A O 1
ATOM 1447 N N . PHE A 1 180 ? 19.274 43.618 6.716 1.00 16.61 180 PHE A N 1
ATOM 1448 C CA . PHE A 1 180 ? 18.280 44.654 6.655 1.00 16.54 180 PHE A CA 1
ATOM 1449 C C . PHE A 1 180 ? 17.618 44.650 8.024 1.00 16.54 180 PHE A C 1
ATOM 1450 O O . PHE A 1 180 ? 17.829 43.755 8.857 1.00 17.18 180 PHE A O 1
ATOM 1458 N N . GLY A 1 181 ? 16.755 45.643 8.244 1.00 16.46 181 GLY A N 1
ATOM 1459 C CA . GLY A 1 181 ? 16.188 45.853 9.556 1.00 17.35 181 GLY A CA 1
ATOM 1460 C C . GLY A 1 181 ? 15.341 44.682 9.998 1.00 16.55 181 GLY A C 1
ATOM 1461 O O . GLY A 1 181 ? 14.819 43.892 9.202 1.00 16.11 181 GLY A O 1
ATOM 1462 N N . THR A 1 182 ? 15.161 44.595 11.311 1.00 16.96 182 THR A N 1
ATOM 1463 C CA . THR A 1 182 ? 14.458 43.485 11.869 1.00 18.67 182 THR A CA 1
ATOM 1464 C C . THR A 1 182 ? 13.018 43.310 11.379 1.00 17.36 182 THR A C 1
ATOM 1465 O O . THR A 1 182 ? 12.544 42.161 11.282 1.00 17.83 182 THR A O 1
ATOM 1469 N N . GLN A 1 183 ? 12.321 44.392 11.035 1.00 17.58 183 GLN A N 1
ATOM 1470 C CA . GLN A 1 183 ? 10.985 44.221 10.510 1.00 18.28 183 GLN A CA 1
ATOM 1471 C C . GLN A 1 183 ? 10.978 43.510 9.189 1.00 15.96 183 GLN A C 1
ATOM 1472 O O . GLN A 1 183 ? 10.063 42.723 8.895 1.00 16.89 183 GLN A O 1
ATOM 1478 N N . TYR A 1 184 ? 12.018 43.703 8.387 1.00 15.35 184 TYR A N 1
ATOM 1479 C CA . TYR A 1 184 ? 12.143 43.030 7.127 1.00 15.10 184 TYR A CA 1
ATOM 1480 C C . TYR A 1 184 ? 12.527 41.539 7.298 1.00 15.21 184 TYR A C 1
ATOM 1481 O O . TYR A 1 184 ? 11.974 40.660 6.629 1.00 15.64 184 TYR A O 1
ATOM 1490 N N . LYS A 1 185 ? 13.407 41.263 8.264 1.00 15.44 185 LYS A N 1
ATOM 1491 C CA . LYS A 1 185 ? 13.758 39.892 8.583 1.00 15.45 185 LYS A CA 1
ATOM 1492 C C . LYS A 1 185 ? 12.543 39.146 9.100 1.00 15.33 185 LYS A C 1
ATOM 1493 O O . LYS A 1 185 ? 12.309 37.970 8.746 1.00 16.03 185 LYS A O 1
ATOM 1499 N N . ASP A 1 186 ? 11.805 39.750 10.005 1.00 15.96 186 ASP A N 1
ATOM 1500 C CA . ASP A 1 186 ? 10.643 39.068 10.551 1.00 16.78 186 ASP A CA 1
ATOM 1501 C C . ASP A 1 186 ? 9.632 38.732 9.449 1.00 15.52 186 ASP A C 1
ATOM 1502 O O . ASP A 1 186 ? 9.036 37.667 9.439 1.00 16.31 186 ASP A O 1
ATOM 1507 N N . PHE A 1 187 ? 9.433 39.665 8.521 1.00 15.50 187 PHE A N 1
ATOM 1508 C CA . PHE A 1 187 ? 8.514 39.453 7.417 1.00 15.19 187 PHE A CA 1
ATOM 1509 C C . PHE A 1 187 ? 8.996 38.304 6.537 1.00 14.53 187 PHE A C 1
ATOM 1510 O O . PHE A 1 187 ? 8.194 37.442 6.163 1.00 14.71 187 PHE A O 1
ATOM 1518 N N . LEU A 1 188 ? 10.285 38.282 6.193 1.00 14.69 188 LEU A N 1
ATOM 1519 C CA . LEU A 1 188 ? 10.801 37.209 5.355 1.00 14.40 188 LEU A CA 1
ATOM 1520 C C . LEU A 1 188 ? 10.624 35.856 6.001 1.00 13.48 188 LEU A C 1
ATOM 1521 O O . LEU A 1 188 ? 10.170 34.900 5.347 1.00 14.24 188 LEU A O 1
ATOM 1526 N N . GLN A 1 189 ? 10.916 35.755 7.290 1.00 14.51 189 GLN A N 1
ATOM 1527 C CA . GLN A 1 189 ? 10.753 34.484 7.983 1.00 14.42 189 GLN A CA 1
ATOM 1528 C C . GLN A 1 189 ? 9.295 34.052 7.911 1.00 14.17 189 GLN A C 1
ATOM 1529 O O . GLN A 1 189 ? 8.972 32.874 7.656 1.00 14.54 189 GLN A O 1
ATOM 1535 N N . ALA A 1 190 ? 8.383 34.976 8.170 1.00 14.44 190 ALA A N 1
ATOM 1536 C CA . ALA A 1 190 ? 6.973 34.652 8.172 1.00 14.71 190 ALA A CA 1
ATOM 1537 C C . ALA A 1 190 ? 6.455 34.186 6.819 1.00 13.97 190 ALA A C 1
ATOM 1538 O O . ALA A 1 190 ? 5.740 33.215 6.753 1.00 15.13 190 ALA A O 1
ATOM 1540 N N . ILE A 1 191 ? 6.795 34.892 5.756 1.00 13.99 191 ILE A N 1
ATOM 1541 C CA . ILE A 1 191 ? 6.288 34.509 4.448 1.00 13.76 191 ILE A CA 1
ATOM 1542 C C . ILE A 1 191 ? 6.890 33.190 3.982 1.00 13.52 191 ILE A C 1
ATOM 1543 O O . ILE A 1 191 ? 6.258 32.428 3.326 1.00 14.33 191 ILE A O 1
ATOM 1561 N N . GLN A 1 193 ? 7.587 30.707 6.101 1.00 13.55 193 GLN A N 1
ATOM 1562 C CA . GLN A 1 193 ? 6.722 29.763 6.829 1.00 14.31 193 GLN A CA 1
ATOM 1563 C C . GLN A 1 193 ? 5.338 29.597 6.226 1.00 14.66 193 GLN A C 1
ATOM 1564 O O . GLN A 1 193 ? 4.766 28.544 6.343 1.00 16.56 193 GLN A O 1
ATOM 1570 N N . GLU A 1 194 ? 4.841 30.645 5.579 1.00 13.86 194 GLU A N 1
ATOM 1571 C CA . GLU A 1 194 ? 3.519 30.638 4.979 1.00 14.51 194 GLU A CA 1
ATOM 1572 C C . GLU A 1 194 ? 3.475 30.018 3.570 1.00 14.30 194 GLU A C 1
ATOM 1573 O O . GLU A 1 194 ? 2.434 29.922 3.006 1.00 15.62 194 GLU A O 1
ATOM 1579 N N . THR A 1 195 ? 4.627 29.611 3.032 1.00 13.75 195 THR A N 1
ATOM 1580 C CA . THR A 1 195 ? 4.619 29.008 1.710 1.00 13.48 195 THR A CA 1
ATOM 1581 C C . THR A 1 195 ? 3.600 27.904 1.634 1.00 13.73 195 THR A C 1
ATOM 1582 O O . THR A 1 195 ? 3.558 27.020 2.504 1.00 15.55 195 THR A O 1
ATOM 1586 N N . SER A 1 196 ? 2.839 27.888 0.514 1.00 13.51 196 SER A N 1
ATOM 1587 C CA . SER A 1 196 ? 1.765 26.938 0.330 1.00 14.24 196 SER A CA 1
ATOM 1588 C C . SER A 1 196 ? 2.059 25.887 -0.738 1.00 15.26 196 SER A C 1
ATOM 1589 O O . SER A 1 196 ? 1.287 24.937 -0.808 1.00 18.25 196 SER A O 1
ATOM 1592 N N . THR A 1 197 ? 3.107 26.051 -1.501 1.00 13.25 197 THR A N 1
ATOM 1593 C CA . THR A 1 197 ? 3.491 25.068 -2.508 1.00 13.30 197 THR A CA 1
ATOM 1594 C C . THR A 1 197 ? 4.336 23.982 -1.866 1.00 13.28 197 THR A C 1
ATOM 1595 O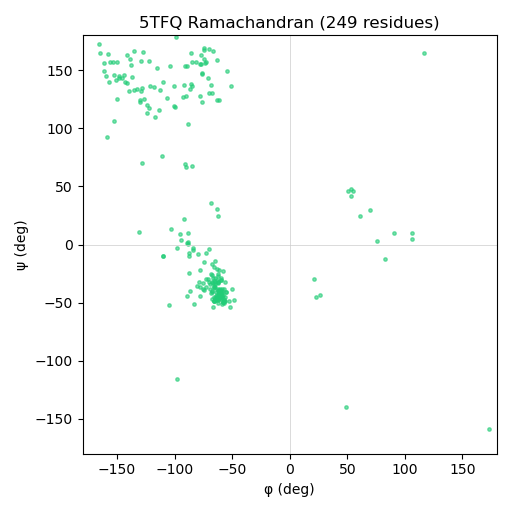 O . THR A 1 197 ? 4.929 24.153 -0.821 1.00 14.05 197 THR A O 1
ATOM 1599 N N . GLY A 1 198 ? 4.367 22.815 -2.496 1.00 14.09 198 GLY A N 1
ATOM 1600 C CA . GLY A 1 198 ? 5.222 21.737 -2.083 1.00 14.81 198 GLY A CA 1
ATOM 1601 C C . GLY A 1 198 ? 5.092 21.282 -0.645 1.00 13.58 198 GLY A C 1
ATOM 1602 O O . GLY A 1 198 ? 6.093 20.992 -0.024 1.00 14.21 198 GLY A O 1
ATOM 1603 N N . LYS A 1 199 ? 3.868 21.119 -0.203 1.00 13.09 199 LYS A N 1
ATOM 1604 C CA . LYS A 1 199 ? 3.674 20.627 1.160 1.00 13.33 199 LYS A CA 1
ATOM 1605 C C . LYS A 1 199 ? 4.133 19.165 1.316 1.00 13.36 199 LYS A C 1
ATOM 1606 O O . LYS A 1 199 ? 4.358 18.735 2.444 1.00 14.41 199 LYS A O 1
ATOM 1612 N N . ASP A 1 200 ? 4.294 18.477 0.212 1.00 12.90 200 ASP A N 1
ATOM 1613 C CA . ASP A 1 200 ? 4.787 17.088 0.192 1.00 12.73 200 ASP A CA 1
ATOM 1614 C C . ASP A 1 200 ? 6.263 16.995 -0.041 1.00 12.82 200 ASP A C 1
ATOM 1615 O O . ASP A 1 200 ? 6.773 15.935 -0.273 1.00 15.50 200 ASP A O 1
ATOM 1620 N N . LYS A 1 201 ? 7.020 18.092 -0.018 1.00 12.24 201 LYS A N 1
ATOM 1621 C CA . LYS A 1 201 ? 8.474 18.096 -0.249 1.00 12.07 201 LYS A CA 1
ATOM 1622 C C . LYS A 1 201 ? 9.176 18.102 1.104 1.00 12.44 201 LYS A C 1
ATOM 1623 O O . LYS A 1 201 ? 9.064 17.109 1.827 1.00 12.34 201 LYS A O 1
ATOM 1629 N N . LEU A 1 202 ? 9.941 19.146 1.478 1.00 12.14 202 LEU A N 1
ATOM 1630 C CA . LEU A 1 202 ? 10.597 19.088 2.781 1.00 12.31 202 LEU A CA 1
ATOM 1631 C C . LEU A 1 202 ? 9.672 18.730 3.928 1.00 11.89 202 LEU A C 1
ATOM 1632 O O . LEU A 1 202 ? 10.052 18.047 4.878 1.00 12.77 202 LEU A O 1
ATOM 1637 N N . LYS A 1 203 ? 8.439 19.250 3.877 1.00 12.32 203 LYS A N 1
ATOM 1638 C CA . LYS A 1 203 ? 7.477 19.022 4.951 1.00 12.66 203 LYS A CA 1
ATOM 1639 C C . LYS A 1 203 ? 6.797 17.662 4.867 1.00 13.73 203 LYS A C 1
ATOM 1640 O O . LYS A 1 203 ? 6.072 17.313 5.823 1.00 15.42 203 LYS A O 1
ATOM 1646 N N . GLY A 1 204 ? 6.973 16.880 3.814 1.00 12.96 204 GLY A N 1
ATOM 1647 C CA . GLY A 1 204 ? 6.037 15.800 3.520 1.00 13.01 204 GLY A CA 1
ATOM 1648 C C . GLY A 1 204 ? 5.990 14.631 4.485 1.00 13.18 204 GLY A C 1
ATOM 1649 O O . GLY A 1 204 ? 4.996 13.932 4.487 1.00 15.50 204 GLY A O 1
ATOM 1650 N N . GLN A 1 205 ? 7.074 14.368 5.190 1.00 12.96 205 GLN A N 1
ATOM 1651 C CA A GLN A 1 205 ? 7.074 13.278 6.172 0.52 13.88 205 GLN A CA 1
ATOM 1652 C CA B GLN A 1 205 ? 7.153 13.269 6.154 0.48 13.38 205 GLN A CA 1
ATOM 1653 C C . GLN A 1 205 ? 7.426 13.774 7.541 1.00 15.28 205 GLN A C 1
ATOM 1654 O O . GLN A 1 205 ? 7.644 12.982 8.450 1.00 21.13 205 GLN A O 1
ATOM 1665 N N . LEU A 1 206 ? 7.372 15.075 7.788 1.00 14.16 206 LEU A N 1
ATOM 1666 C CA . LEU A 1 206 ? 7.652 15.598 9.139 1.00 15.15 206 LEU A CA 1
ATOM 1667 C C . LEU A 1 206 ? 6.400 15.677 9.912 1.00 15.89 206 LEU A C 1
ATOM 1668 O O . LEU A 1 206 ? 5.294 15.792 9.362 1.00 17.54 206 LEU A O 1
ATOM 1673 N N . PRO A 1 207 ? 6.487 15.600 11.274 1.00 18.06 207 PRO A N 1
ATOM 1674 C CA . PRO A 1 207 ? 5.305 15.803 12.054 1.00 19.67 207 PRO A CA 1
ATOM 1675 C C . PRO A 1 207 ? 4.629 17.113 11.722 1.00 19.13 207 PRO A C 1
ATOM 1676 O O . PRO A 1 207 ? 5.254 18.145 11.376 1.00 19.05 207 PRO A O 1
ATOM 1680 N N . ALA A 1 208 ? 3.307 17.115 11.870 1.00 22.64 208 ALA A N 1
ATOM 1681 C CA . ALA A 1 208 ? 2.524 18.226 11.412 1.00 23.96 208 ALA A CA 1
ATOM 1682 C C . ALA A 1 208 ? 2.822 19.568 12.085 1.00 24.68 208 ALA A C 1
ATOM 1683 O O . ALA A 1 208 ? 2.603 20.608 11.488 1.00 30.12 208 ALA A O 1
ATOM 1685 N N . ASP A 1 209 ? 3.309 19.546 13.318 1.00 22.31 209 ASP A N 1
ATOM 1686 C CA . ASP A 1 209 ? 3.598 20.753 14.069 1.00 24.71 209 ASP A CA 1
ATOM 1687 C C . ASP A 1 209 ? 5.008 21.297 13.850 1.00 19.60 209 ASP A C 1
ATOM 1688 O O . ASP A 1 209 ? 5.328 22.329 14.400 1.00 23.23 209 ASP A O 1
ATOM 1693 N N . VAL A 1 210 ? 5.816 20.687 12.989 1.00 16.39 210 VAL A N 1
ATOM 1694 C CA . VAL A 1 210 ? 7.154 21.206 12.745 1.00 15.19 210 VAL A CA 1
ATOM 1695 C C . VAL A 1 210 ? 7.052 22.401 11.819 1.00 14.56 210 VAL A C 1
ATOM 1696 O O . VAL A 1 210 ? 6.483 22.311 10.728 1.00 17.00 210 VAL A O 1
ATOM 1700 N N . ILE A 1 211 ? 7.644 23.507 12.203 1.00 14.93 211 ILE A N 1
ATOM 1701 C CA A ILE A 1 211 ? 7.666 24.695 11.370 0.51 14.85 211 ILE A CA 1
ATOM 1702 C CA B ILE A 1 211 ? 7.665 24.703 11.393 0.49 14.94 211 ILE A CA 1
ATOM 1703 C C . ILE A 1 211 ? 8.794 24.636 10.378 1.00 13.99 211 ILE A C 1
ATOM 1704 O O . ILE A 1 211 ? 9.984 24.442 10.713 1.00 14.66 211 ILE A O 1
ATOM 1713 N N . VAL A 1 212 ? 8.447 24.796 9.095 1.00 13.80 212 VAL A N 1
ATOM 1714 C CA . VAL A 1 212 ? 9.360 24.819 7.976 1.00 13.47 212 VAL A CA 1
ATOM 1715 C C . VAL A 1 212 ? 9.115 26.090 7.172 1.00 13.50 212 VAL A C 1
ATOM 1716 O O . VAL A 1 212 ? 7.970 26.309 6.725 1.00 15.81 212 VAL A O 1
ATOM 1720 N N . GLY A 1 213 ? 10.137 26.894 6.951 1.00 12.43 213 GLY A N 1
ATOM 1721 C CA . GLY A 1 213 ? 10.027 28.006 6.024 1.00 12.62 213 GLY A CA 1
ATOM 1722 C C . GLY A 1 213 ? 10.781 27.670 4.795 1.00 13.21 213 GLY A C 1
ATOM 1723 O O . GLY A 1 213 ? 11.963 27.262 4.891 1.00 14.60 213 GLY A O 1
ATOM 1724 N N . HIS A 1 214 ? 10.194 27.739 3.591 1.00 12.34 214 HIS A N 1
ATOM 1725 C CA . HIS A 1 214 ? 10.855 27.170 2.437 1.00 12.06 214 HIS A CA 1
ATOM 1726 C C . HIS A 1 214 ? 10.365 27.775 1.147 1.00 11.99 214 HIS A C 1
ATOM 1727 O O . HIS A 1 214 ? 9.293 28.370 1.074 1.00 13.32 214 HIS A O 1
ATOM 1734 N N . LYS A 1 215 ? 11.157 27.539 0.104 1.00 12.03 215 LYS A N 1
ATOM 1735 C CA . LYS A 1 215 ? 10.858 27.923 -1.277 1.00 11.60 215 LYS A CA 1
ATOM 1736 C C . LYS A 1 215 ? 11.057 26.735 -2.182 1.00 11.58 215 LYS A C 1
ATOM 1737 O O . LYS A 1 215 ? 12.133 26.172 -2.236 1.00 12.31 215 LYS A O 1
ATOM 1743 N N . THR A 1 216 ? 10.015 26.406 -2.926 1.00 12.17 216 THR A N 1
ATOM 1744 C CA . THR A 1 216 ? 10.007 25.321 -3.911 1.00 12.22 216 THR A CA 1
ATOM 1745 C C . THR A 1 216 ? 10.530 25.786 -5.260 1.00 11.67 216 THR A C 1
ATOM 1746 O O . THR A 1 216 ? 10.576 26.977 -5.573 1.00 12.45 216 THR A O 1
ATOM 1750 N N . GLY A 1 217 ? 10.859 24.805 -6.107 1.00 12.27 217 GLY A N 1
ATOM 1751 C CA . GLY A 1 217 ? 10.966 25.025 -7.530 1.00 12.73 217 GLY A CA 1
ATOM 1752 C C . GLY A 1 217 ? 10.705 23.759 -8.287 1.00 12.17 217 GLY A C 1
ATOM 1753 O O . GLY A 1 217 ? 10.922 22.646 -7.755 1.00 13.49 217 GLY A O 1
ATOM 1754 N N . SER A 1 218 ? 10.324 23.877 -9.531 1.00 13.00 218 SER A N 1
ATOM 1755 C CA . SER A 1 218 ? 10.059 22.728 -10.416 1.00 13.85 218 SER A CA 1
ATOM 1756 C C . SER A 1 218 ? 10.121 23.150 -11.840 1.00 14.21 218 SER A C 1
ATOM 1757 O O . SER A 1 218 ? 9.737 24.272 -12.178 1.00 16.72 218 SER A O 1
ATOM 1760 N N . SER A 1 219 ? 10.605 22.290 -12.734 1.00 14.65 219 SER A N 1
ATOM 1761 C CA . SER A 1 219 ? 10.604 22.502 -14.148 1.00 14.50 219 SER A CA 1
ATOM 1762 C C . SER A 1 219 ? 9.470 21.803 -14.810 1.00 14.85 219 SER A C 1
ATOM 1763 O O . SER A 1 219 ? 8.736 21.012 -14.201 1.00 16.47 219 SER A O 1
ATOM 1766 N N . ASP A 1 220 ? 9.387 21.968 -16.106 1.00 15.78 220 ASP A N 1
ATOM 1767 C CA . ASP A 1 220 ? 8.575 21.133 -16.932 1.00 17.04 220 ASP A CA 1
ATOM 1768 C C . ASP A 1 220 ? 9.245 19.757 -17.102 1.00 18.23 220 ASP A C 1
ATOM 1769 O O . ASP A 1 220 ? 10.424 19.527 -16.678 1.00 18.71 220 ASP A O 1
ATOM 1774 N N . ARG A 1 221 ? 8.493 18.823 -17.614 1.00 21.36 221 ARG A N 1
ATOM 1775 C CA . ARG A 1 221 ? 8.957 17.495 -17.889 1.00 20.63 221 ARG A CA 1
ATOM 1776 C C . ARG A 1 221 ? 8.802 17.343 -19.374 1.00 24.18 221 ARG A C 1
ATOM 1777 O O . ARG A 1 221 ? 7.741 17.643 -19.932 1.00 26.01 221 ARG A O 1
ATOM 1785 N N . THR A 1 222 ? 9.827 16.794 -19.966 1.00 27.01 222 THR A N 1
ATOM 1786 C CA . THR A 1 222 ? 9.774 16.503 -21.423 1.00 30.70 222 THR A CA 1
ATOM 1787 C C . THR A 1 222 ? 8.877 15.324 -21.805 1.00 29.56 222 THR A C 1
ATOM 1788 O O . THR A 1 222 ? 8.473 14.565 -20.957 1.00 26.61 222 THR A O 1
ATOM 1792 N N . PRO A 1 223 ? 8.379 15.268 -23.104 1.00 28.23 223 PRO A N 1
ATOM 1793 C CA . PRO A 1 223 ? 7.601 14.119 -23.538 1.00 34.90 223 PRO A CA 1
ATOM 1794 C C . PRO A 1 223 ? 8.325 12.810 -23.407 1.00 31.63 223 PRO A C 1
ATOM 1795 O O . PRO A 1 223 ? 7.625 11.831 -23.064 1.00 36.32 223 PRO A O 1
ATOM 1799 N N . GLU A 1 224 ? 9.664 12.872 -23.387 1.00 33.74 224 GLU A N 1
ATOM 1800 C CA . GLU A 1 224 ? 10.486 11.630 -23.082 1.00 36.00 224 GLU A CA 1
ATOM 1801 C C . GLU A 1 224 ? 10.410 11.313 -21.617 1.00 26.79 224 GLU A C 1
ATOM 1802 O O . GLU A 1 224 ? 10.718 10.204 -21.215 1.00 32.52 224 GLU A O 1
ATOM 1804 N N . GLY A 1 225 ? 9.950 12.253 -20.780 1.00 25.96 225 GLY A N 1
ATOM 1805 C CA . GLY A 1 225 ? 9.690 11.903 -19.378 1.00 25.27 225 GLY A CA 1
ATOM 1806 C C . GLY A 1 225 ? 10.678 12.414 -18.379 1.00 19.96 225 GLY A C 1
ATOM 1807 O O . GLY A 1 225 ? 10.558 12.083 -17.220 1.00 20.05 225 GLY A O 1
ATOM 1808 N N . ILE A 1 226 ? 11.626 13.203 -18.791 1.00 19.17 226 ILE A N 1
ATOM 1809 C CA . ILE A 1 226 ? 12.678 13.657 -17.889 1.00 19.00 226 ILE A CA 1
ATOM 1810 C C . ILE A 1 226 ? 12.264 15.000 -17.277 1.00 17.55 226 ILE A C 1
ATOM 1811 O O . ILE A 1 226 ? 11.922 15.946 -18.049 1.00 20.45 226 ILE A O 1
ATOM 1816 N N . LYS A 1 227 ? 12.301 15.082 -15.979 1.00 16.74 227 LYS A N 1
ATOM 1817 C CA . LYS A 1 227 ? 12.022 16.388 -15.327 1.00 16.83 227 LYS A CA 1
ATOM 1818 C C . LYS A 1 227 ? 13.353 16.972 -14.959 1.00 15.85 227 LYS A C 1
ATOM 1819 O O . LYS A 1 227 ? 14.094 16.412 -14.152 1.00 15.74 227 LYS A O 1
ATOM 1825 N N . ILE A 1 228 ? 13.687 18.152 -15.506 1.00 16.19 228 ILE A N 1
ATOM 1826 C CA . ILE A 1 228 ? 14.979 18.771 -15.287 1.00 17.29 228 ILE A CA 1
ATOM 1827 C C . ILE A 1 228 ? 15.186 19.067 -13.822 1.00 15.31 228 ILE A C 1
ATOM 1828 O O . ILE A 1 228 ? 16.321 18.867 -13.347 1.00 16.06 228 ILE A O 1
ATOM 1833 N N . ALA A 1 229 ? 14.187 19.586 -13.108 1.00 14.43 229 ALA A N 1
ATOM 1834 C CA . ALA A 1 229 ? 14.395 20.011 -11.716 1.00 13.86 229 ALA A CA 1
ATOM 1835 C C . ALA A 1 229 ? 13.168 19.838 -10.888 1.00 13.26 229 ALA A C 1
ATOM 1836 O O . ALA A 1 229 ? 12.041 20.128 -11.288 1.00 14.22 229 ALA A O 1
ATOM 1838 N N . ASP A 1 230 ? 13.400 19.492 -9.624 1.00 13.78 230 ASP A N 1
ATOM 1839 C CA . ASP A 1 230 ? 12.364 19.407 -8.610 1.00 13.46 230 ASP A CA 1
ATOM 1840 C C . ASP A 1 230 ? 13.016 19.657 -7.262 1.00 12.82 230 ASP A C 1
ATOM 1841 O O . ASP A 1 230 ? 13.820 18.823 -6.804 1.00 13.16 230 ASP A O 1
ATOM 1846 N N . ASN A 1 231 ? 12.774 20.844 -6.707 1.00 12.37 231 ASN A N 1
ATOM 1847 C CA . ASN A 1 231 ? 13.599 21.383 -5.642 1.00 12.30 231 ASN A CA 1
ATOM 1848 C C . ASN A 1 231 ? 12.780 21.849 -4.460 1.00 11.48 231 ASN A C 1
ATOM 1849 O O . ASN A 1 231 ? 11.606 22.225 -4.587 1.00 12.21 231 ASN A O 1
ATOM 1854 N N . ASP A 1 232 ? 13.429 21.921 -3.286 1.00 11.96 232 ASP A N 1
ATOM 1855 C CA . ASP A 1 232 ? 12.878 22.629 -2.118 1.00 12.06 232 ASP A CA 1
ATOM 1856 C C . ASP A 1 232 ? 14.037 23.008 -1.210 1.00 11.87 232 ASP A C 1
ATOM 1857 O O . ASP A 1 232 ? 14.951 22.209 -1.025 1.00 13.20 232 ASP A O 1
ATOM 1862 N N . ALA A 1 233 ? 13.973 24.212 -0.654 1.00 11.77 233 ALA A N 1
ATOM 1863 C CA . ALA A 1 233 ? 15.065 24.658 0.222 1.00 11.97 233 ALA A CA 1
ATOM 1864 C C . ALA A 1 233 ? 14.507 25.572 1.276 1.00 11.52 233 ALA A C 1
ATOM 1865 O O . ALA A 1 233 ? 13.584 26.370 1.019 1.00 12.77 233 ALA A O 1
ATOM 1867 N N . GLY A 1 234 ? 15.030 25.499 2.490 1.00 11.81 234 GLY A N 1
ATOM 1868 C CA . GLY A 1 234 ? 14.556 26.370 3.563 1.00 12.64 234 GLY A CA 1
ATOM 1869 C C . GLY A 1 234 ? 15.141 26.047 4.894 1.00 11.79 234 GLY A C 1
ATOM 1870 O O . GLY A 1 234 ? 16.228 25.461 5.004 1.00 13.16 234 GLY A O 1
ATOM 1871 N N . PHE A 1 235 ? 14.447 26.492 5.921 1.00 12.63 235 PHE A N 1
ATOM 1872 C CA . PHE A 1 235 ? 14.812 26.277 7.296 1.00 12.76 235 PHE A CA 1
ATOM 1873 C C . PHE A 1 235 ? 13.758 25.410 7.965 1.00 12.37 235 PHE A C 1
ATOM 1874 O O . PHE A 1 235 ? 12.567 25.499 7.665 1.00 13.20 235 PHE A O 1
ATOM 1882 N N . VAL A 1 236 ? 14.213 24.652 8.992 1.00 12.69 236 VAL A N 1
ATOM 1883 C CA . VAL A 1 236 ? 13.365 23.810 9.817 1.00 12.60 236 VAL A CA 1
ATOM 1884 C C . VAL A 1 236 ? 13.677 24.171 11.257 1.00 13.59 236 VAL A C 1
ATOM 1885 O O . VAL A 1 236 ? 14.853 24.342 11.618 1.00 13.97 236 VAL A O 1
ATOM 1889 N N . ILE A 1 237 ? 12.634 24.336 12.061 1.00 13.74 237 ILE A N 1
ATOM 1890 C CA . ILE A 1 237 ? 12.815 24.710 13.439 1.00 14.41 237 ILE A CA 1
ATOM 1891 C C . ILE A 1 237 ? 12.707 23.446 14.291 1.00 14.53 237 ILE A C 1
ATOM 1892 O O . ILE A 1 237 ? 11.655 22.760 14.296 1.00 15.22 237 ILE A O 1
ATOM 1897 N N . LEU A 1 238 ? 13.780 23.107 15.005 1.00 14.88 238 LEU A N 1
ATOM 1898 C CA . LEU A 1 238 ? 13.815 21.987 15.891 1.00 15.44 238 LEU A CA 1
ATOM 1899 C C . LEU A 1 238 ? 12.999 22.303 17.206 1.00 15.99 238 LEU A C 1
ATOM 1900 O O . LEU A 1 238 ? 12.669 23.466 17.457 1.00 16.65 238 LEU A O 1
ATOM 1905 N N . PRO A 1 239 ? 12.761 21.306 18.003 1.00 16.69 239 PRO A N 1
ATOM 1906 C CA . PRO A 1 239 ? 11.960 21.575 19.2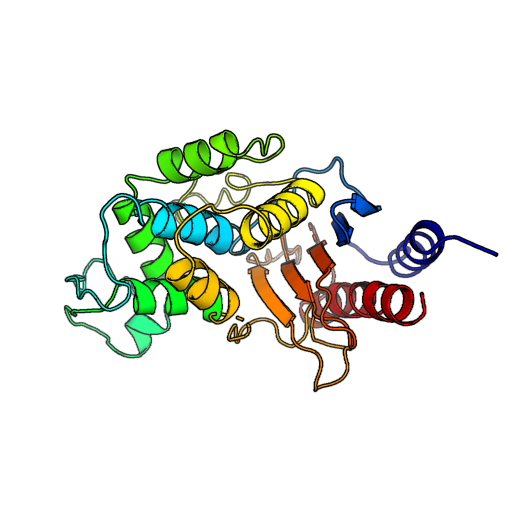29 1.00 17.42 239 PRO A CA 1
ATOM 1907 C C . PRO A 1 239 ? 12.593 22.525 20.223 1.00 17.91 239 PRO A C 1
ATOM 1908 O O . PRO A 1 239 ? 11.895 23.059 21.075 1.00 21.09 239 PRO A O 1
ATOM 1912 N N . ASN A 1 240 ? 13.904 22.702 20.175 1.00 17.11 240 ASN A N 1
ATOM 1913 C CA . ASN A 1 240 ? 14.589 23.672 21.023 1.00 16.77 240 ASN A CA 1
ATOM 1914 C C . ASN A 1 240 ? 14.661 25.057 20.397 1.00 16.99 240 ASN A C 1
ATOM 1915 O O . ASN A 1 240 ? 15.383 25.937 20.940 1.00 17.98 240 ASN A O 1
ATOM 1920 N N . GLY A 1 241 ? 13.949 25.291 19.301 1.00 16.37 241 GLY A N 1
ATOM 1921 C CA . GLY A 1 241 ? 13.936 26.567 18.609 1.00 17.32 241 GLY A CA 1
ATOM 1922 C C . GLY A 1 241 ? 15.057 26.821 17.661 1.00 14.90 241 GLY A C 1
ATOM 1923 O O . GLY A 1 241 ? 15.038 27.830 16.943 1.00 17.35 241 GLY A O 1
ATOM 1924 N N . GLN A 1 242 ? 16.096 26.017 17.688 1.00 16.89 242 GLN A N 1
ATOM 1925 C CA . GLN A 1 242 ? 17.186 26.177 16.741 1.00 16.67 242 GLN A CA 1
ATOM 1926 C C . GLN A 1 242 ? 16.785 25.848 15.353 1.00 15.00 242 GLN A C 1
ATOM 1927 O O . GLN A 1 242 ? 16.035 24.840 15.130 1.00 17.12 242 GLN A O 1
ATOM 1933 N N . LYS A 1 243 ? 17.191 26.635 14.400 1.00 16.00 243 LYS A N 1
ATOM 1934 C CA A LYS A 1 243 ? 16.966 26.330 13.029 0.52 14.53 243 LYS A CA 1
ATOM 1935 C CA B LYS A 1 243 ? 16.984 26.338 13.019 0.48 14.51 243 LYS A CA 1
ATOM 1936 C C . LYS A 1 243 ? 18.109 25.476 12.496 1.00 15.21 243 LYS A C 1
ATOM 1937 O O . LYS A 1 243 ? 19.275 25.585 12.908 1.00 17.04 243 LYS A O 1
ATOM 1948 N N . TYR A 1 244 ? 17.800 24.701 11.497 1.00 13.45 244 TYR A N 1
ATOM 1949 C CA . TYR A 1 244 ? 18.808 24.236 10.541 1.00 13.33 244 TYR A CA 1
ATOM 1950 C C . TYR A 1 244 ? 18.323 24.549 9.150 1.00 12.10 244 TYR A C 1
ATOM 1951 O O . TYR A 1 244 ? 17.114 24.829 8.949 1.00 13.33 244 TYR A O 1
ATOM 1960 N N . TYR A 1 245 ? 19.224 24.475 8.196 1.00 12.62 245 TYR A N 1
ATOM 1961 C CA . TYR A 1 245 ? 18.946 24.875 6.825 1.00 12.58 245 TYR A CA 1
ATOM 1962 C C . TYR A 1 245 ? 19.195 23.685 5.915 1.00 12.90 245 TYR A C 1
ATOM 1963 O O . TYR A 1 245 ? 20.220 22.990 6.085 1.00 14.05 245 TYR A O 1
ATOM 1972 N N . ILE A 1 246 ? 18.302 23.447 4.972 1.00 12.27 246 ILE A N 1
ATOM 1973 C CA . ILE A 1 246 ? 18.399 22.284 4.114 1.00 12.09 246 ILE A CA 1
ATOM 1974 C C . ILE A 1 246 ? 17.988 22.654 2.715 1.00 11.54 246 ILE A C 1
ATOM 1975 O O . ILE A 1 246 ? 16.972 23.368 2.525 1.00 13.15 246 ILE A O 1
ATOM 1980 N N . ALA A 1 247 ? 18.695 22.151 1.720 1.00 11.79 247 ALA A N 1
ATOM 1981 C CA . ALA A 1 247 ? 18.345 22.260 0.319 1.00 12.23 247 ALA A CA 1
ATOM 1982 C C . ALA A 1 247 ? 18.398 20.883 -0.297 1.00 12.42 247 ALA A C 1
ATOM 1983 O O . ALA A 1 247 ? 19.409 20.189 -0.089 1.00 13.76 247 ALA A O 1
ATOM 1985 N N . VAL A 1 248 ? 17.358 20.522 -1.047 1.00 12.68 248 VAL A N 1
ATOM 1986 C CA . VAL A 1 248 ? 17.355 19.274 -1.775 1.00 12.44 248 VAL A CA 1
ATOM 1987 C C . VAL A 1 248 ? 16.960 19.599 -3.217 1.00 13.20 248 VAL A C 1
ATOM 1988 O O . VAL A 1 248 ? 15.856 20.134 -3.440 1.00 14.95 248 VAL A O 1
ATOM 1992 N N . PHE A 1 249 ? 17.805 19.238 -4.165 1.00 12.56 249 PHE A N 1
ATOM 1993 C CA . PHE A 1 249 ? 17.588 19.509 -5.574 1.00 13.16 249 PHE A CA 1
ATOM 1994 C C . PHE A 1 249 ? 17.597 18.173 -6.347 1.00 13.68 249 PHE A C 1
ATOM 1995 O O . PHE A 1 249 ? 18.583 17.484 -6.341 1.00 15.54 249 PHE A O 1
ATOM 2003 N N . VAL A 1 250 ? 16.484 17.828 -6.968 1.00 13.57 250 VAL A N 1
ATOM 2004 C CA . VAL A 1 250 ? 16.382 16.606 -7.737 1.00 13.73 250 VAL A CA 1
ATOM 2005 C C . VAL A 1 250 ? 16.438 16.992 -9.196 1.00 14.28 250 VAL A C 1
ATOM 2006 O O . VAL A 1 250 ? 15.544 17.602 -9.698 1.00 15.46 250 VAL A O 1
ATOM 2018 N N . GLU A 1 252 ? 17.337 16.132 -13.419 1.00 15.28 252 GLU A N 1
ATOM 2019 C CA A GLU A 1 252 ? 17.324 15.103 -14.541 0.50 16.53 252 GLU A CA 1
ATOM 2020 C CA B GLU A 1 252 ? 17.316 15.160 -14.510 0.50 16.53 252 GLU A CA 1
ATOM 2021 C C . GLU A 1 252 ? 16.698 13.677 -14.174 1.00 16.16 252 GLU A C 1
ATOM 2022 O O . GLU A 1 252 ? 17.314 12.673 -14.172 1.00 19.85 252 GLU A O 1
ATOM 2033 N N . SER A 1 253 ? 15.479 13.836 -13.679 1.00 15.25 253 SER A N 1
ATOM 2034 C CA . SER A 1 253 ? 14.793 12.719 -13.082 1.00 15.42 253 SER A CA 1
ATOM 2035 C C . SER A 1 253 ? 13.773 12.058 -13.984 1.00 15.45 253 SER A C 1
ATOM 2036 O O . SER A 1 253 ? 13.001 12.695 -14.617 1.00 17.29 253 SER A O 1
ATOM 2039 N N . GLN A 1 254 ? 13.803 10.729 -13.965 1.00 16.03 254 GLN A N 1
ATOM 2040 C CA . GLN A 1 254 ? 12.817 9.917 -14.658 1.00 17.79 254 GLN A CA 1
ATOM 2041 C C . GLN A 1 254 ? 11.733 9.473 -13.661 1.00 16.09 254 GLN A C 1
ATOM 2042 O O . GLN A 1 254 ? 10.800 8.820 -14.038 1.00 19.06 254 GLN A O 1
ATOM 2048 N N . GLU A 1 255 ? 11.887 9.829 -12.396 1.00 15.87 255 GLU A N 1
ATOM 2049 C CA . GLU A 1 255 ? 10.874 9.472 -11.413 1.00 15.09 255 GLU A CA 1
ATOM 2050 C C . GLU A 1 255 ? 9.624 10.324 -11.588 1.00 15.14 255 GLU A C 1
ATOM 2051 O O . GLU A 1 255 ? 9.682 11.448 -12.135 1.00 15.80 255 GLU A O 1
ATOM 2057 N N . THR A 1 256 ? 8.478 9.839 -11.132 1.00 15.26 256 THR A N 1
ATOM 2058 C CA . THR A 1 256 ? 7.241 10.602 -11.199 1.00 15.25 256 THR A CA 1
ATOM 2059 C C . THR A 1 256 ? 7.299 11.814 -10.291 1.00 14.88 256 THR A C 1
ATOM 2060 O O . THR A 1 256 ? 8.130 11.916 -9.380 1.00 15.01 256 THR A O 1
ATOM 2064 N N . ASP A 1 257 ? 6.343 12.722 -10.476 1.00 14.97 257 ASP A N 1
ATOM 2065 C CA . ASP A 1 257 ? 6.266 13.898 -9.607 1.00 14.76 257 ASP A CA 1
ATOM 2066 C C . ASP A 1 257 ? 6.131 13.471 -8.140 1.00 14.77 257 ASP A C 1
ATOM 2067 O O . ASP A 1 257 ? 6.785 14.014 -7.243 1.00 15.47 257 ASP A O 1
ATOM 2072 N N . ALA A 1 258 ? 5.216 12.516 -7.871 1.00 15.43 258 ALA A N 1
ATOM 2073 C CA . ALA A 1 258 ? 5.024 12.060 -6.520 1.00 16.18 258 ALA A CA 1
ATOM 2074 C C . ALA A 1 258 ? 6.308 11.480 -5.956 1.00 15.97 258 ALA A C 1
ATOM 2075 O O . ALA A 1 258 ? 6.634 11.727 -4.780 1.00 16.11 258 ALA A O 1
ATOM 2077 N N . ASP A 1 259 ? 6.999 10.653 -6.734 1.00 15.75 259 ASP A N 1
ATOM 2078 C CA . ASP A 1 259 ? 8.211 10.020 -6.257 1.00 16.40 259 ASP A CA 1
ATOM 2079 C C . ASP A 1 259 ? 9.376 11.002 -6.082 1.00 15.13 259 ASP A C 1
ATOM 2080 O O . ASP A 1 259 ? 10.201 10.835 -5.178 1.00 15.56 259 ASP A O 1
ATOM 2085 N N . ASN A 1 260 ? 9.440 12.036 -6.906 1.00 14.56 260 ASN A N 1
ATOM 2086 C CA . ASN A 1 260 ? 10.437 13.082 -6.728 1.00 13.74 260 ASN A CA 1
ATOM 2087 C C . ASN A 1 260 ? 10.193 13.823 -5.421 1.00 14.24 260 ASN A C 1
ATOM 2088 O O . ASN A 1 260 ? 11.133 14.078 -4.661 1.00 14.49 260 ASN A O 1
ATOM 2093 N N . ALA A 1 261 ? 8.925 14.190 -5.169 1.00 14.09 261 ALA A N 1
ATOM 2094 C CA . ALA A 1 261 ? 8.626 14.844 -3.905 1.00 14.85 261 ALA A CA 1
ATOM 2095 C C . ALA A 1 261 ? 8.960 13.955 -2.732 1.00 14.87 261 ALA A C 1
ATOM 2096 O O . ALA A 1 261 ? 9.470 14.424 -1.706 1.00 15.62 261 ALA A O 1
ATOM 2098 N N . ALA A 1 262 ? 8.694 12.650 -2.872 1.00 14.57 262 ALA A N 1
ATOM 2099 C CA . ALA A 1 262 ? 8.977 11.736 -1.808 1.00 15.55 262 ALA A CA 1
ATOM 2100 C C . ALA A 1 262 ? 10.495 11.588 -1.557 1.00 14.32 262 ALA A C 1
ATOM 2101 O O . ALA A 1 262 ? 10.883 11.336 -0.403 1.00 14.92 262 ALA A O 1
ATOM 2103 N N . ILE A 1 263 ? 11.332 11.705 -2.583 1.00 14.47 263 ILE A N 1
ATOM 2104 C CA . ILE A 1 263 ? 12.783 11.748 -2.359 1.00 13.52 263 ILE A CA 1
ATOM 2105 C C . ILE A 1 263 ? 13.107 12.903 -1.442 1.00 13.03 263 ILE A C 1
ATOM 2106 O O . ILE A 1 263 ? 13.844 12.757 -0.451 1.00 13.52 263 ILE A O 1
ATOM 2111 N N . ILE A 1 264 ? 12.575 14.093 -1.765 1.00 12.78 264 ILE A N 1
ATOM 2112 C CA . ILE A 1 264 ? 12.835 15.249 -0.926 1.00 12.41 264 ILE A CA 1
ATOM 2113 C C . ILE A 1 264 ? 12.333 15.037 0.507 1.00 12.31 264 ILE A C 1
ATOM 2114 O O . ILE A 1 264 ? 13.016 15.329 1.478 1.00 13.26 264 ILE A O 1
ATOM 2119 N N . ALA A 1 265 ? 11.073 14.533 0.605 1.00 12.46 265 ALA A N 1
ATOM 2120 C CA . ALA A 1 265 ? 10.500 14.324 1.919 1.00 13.02 265 ALA A CA 1
ATOM 2121 C C . ALA A 1 265 ? 11.298 13.308 2.722 1.00 12.32 265 ALA A C 1
ATOM 2122 O O . ALA A 1 265 ? 11.445 13.473 3.951 1.00 12.84 265 ALA A O 1
ATOM 2124 N N . SER A 1 266 ? 11.758 12.247 2.076 1.00 12.58 266 SER A N 1
ATOM 2125 C CA . SER A 1 266 ? 12.515 11.211 2.793 1.00 13.24 266 SER A CA 1
ATOM 2126 C C . SER A 1 266 ? 13.873 11.747 3.257 1.00 12.36 266 SER A C 1
ATOM 2127 O O . SER A 1 266 ? 14.293 11.460 4.386 1.00 13.35 266 SER A O 1
ATOM 2130 N N . ILE A 1 267 ? 14.562 12.517 2.411 1.00 12.58 267 ILE A N 1
ATOM 2131 C CA . ILE A 1 267 ? 15.813 13.137 2.829 1.00 12.47 267 ILE A CA 1
ATOM 2132 C C . ILE A 1 267 ? 15.592 14.091 3.991 1.00 12.18 267 ILE A C 1
ATOM 2133 O O . ILE A 1 267 ? 16.325 14.106 4.984 1.00 12.97 267 ILE A O 1
ATOM 2138 N N . SER A 1 268 ? 14.514 14.891 3.882 1.00 12.23 268 SER A N 1
ATOM 2139 C CA . SER A 1 268 ? 14.200 15.816 4.950 1.00 12.07 268 SER A CA 1
ATOM 2140 C C . SER A 1 268 ? 13.962 15.099 6.265 1.00 12.24 268 SER A C 1
ATOM 2141 O O . SER A 1 268 ? 14.406 15.523 7.331 1.00 12.80 268 SER A O 1
ATOM 2144 N N . LYS A 1 269 ? 13.212 13.975 6.221 1.00 12.70 269 LYS A N 1
ATOM 2145 C CA A LYS A 1 269 ? 12.951 13.225 7.451 0.52 13.24 269 LYS A CA 1
ATOM 2146 C CA B LYS A 1 269 ? 12.943 13.191 7.426 0.48 13.13 269 LYS A CA 1
ATOM 2147 C C . LYS A 1 269 ? 14.239 12.618 8.022 1.00 13.12 269 LYS A C 1
ATOM 2148 O O . LYS A 1 269 ? 14.409 12.631 9.240 1.00 13.77 269 LYS A O 1
ATOM 2159 N N . ILE A 1 270 ? 15.112 12.063 7.180 1.00 13.25 270 ILE A N 1
ATOM 2160 C CA . ILE A 1 270 ? 16.417 11.557 7.644 1.00 13.46 270 ILE A CA 1
ATOM 2161 C C . ILE A 1 270 ? 17.144 12.652 8.415 1.00 13.00 270 ILE A C 1
ATOM 2162 O O . ILE A 1 270 ? 17.671 12.424 9.517 1.00 13.69 270 ILE A O 1
ATOM 2167 N N . VAL A 1 271 ? 17.196 13.835 7.840 1.00 12.65 271 VAL A N 1
ATOM 2168 C CA . VAL A 1 271 ? 17.936 14.940 8.449 1.00 12.91 271 VAL A CA 1
ATOM 2169 C C . VAL A 1 271 ? 17.286 15.365 9.767 1.00 12.95 271 VAL A C 1
ATOM 2170 O O . VAL A 1 271 ? 17.950 15.535 10.789 1.00 13.75 271 VAL A O 1
ATOM 2174 N N . TYR A 1 272 ? 15.952 15.567 9.738 1.00 12.94 272 TYR A N 1
ATOM 2175 C CA . TYR A 1 272 ? 15.242 15.991 10.949 1.00 13.07 272 TYR A CA 1
ATOM 2176 C C . TYR A 1 272 ? 15.442 15.007 12.068 1.00 13.21 272 TYR A C 1
ATOM 2177 O O . TYR A 1 272 ? 15.773 15.372 13.207 1.00 14.17 272 TYR A O 1
ATOM 2186 N N . ASP A 1 273 ? 15.230 13.699 11.781 1.00 13.57 273 ASP A N 1
ATOM 2187 C CA . ASP A 1 273 ? 15.343 12.729 12.853 1.00 14.63 273 ASP A CA 1
ATOM 2188 C C . ASP A 1 273 ? 16.782 12.644 13.384 1.00 14.77 273 ASP A C 1
ATOM 2189 O O . ASP A 1 273 ? 16.967 12.423 14.580 1.00 16.40 273 ASP A O 1
ATOM 2194 N N . THR A 1 274 ? 17.748 12.788 12.517 1.00 14.35 274 THR A N 1
ATOM 2195 C CA . THR A 1 274 ? 19.128 12.757 12.964 1.00 15.39 274 THR A CA 1
ATOM 2196 C C . THR A 1 274 ? 19.449 13.946 13.866 1.00 14.76 274 THR A C 1
ATOM 2197 O O . THR A 1 274 ? 20.027 13.781 14.938 1.00 16.84 274 THR A O 1
ATOM 2201 N N . LEU A 1 275 ? 19.081 15.144 13.431 1.00 14.59 275 LEU A N 1
ATOM 2202 C CA . LEU A 1 275 ? 19.399 16.355 14.216 1.00 15.42 275 LEU A CA 1
ATOM 2203 C C . LEU A 1 275 ? 18.563 16.465 15.452 1.00 15.95 275 LEU A C 1
ATOM 2204 O O . LEU A 1 275 ? 19.034 16.960 16.458 1.00 20.21 275 LEU A O 1
ATOM 2209 N N . ASN A 1 276 ? 17.335 15.923 15.421 1.00 16.02 276 ASN A N 1
ATOM 2210 C CA . ASN A 1 276 ? 16.501 15.962 16.587 1.00 17.09 276 ASN A CA 1
ATOM 2211 C C . ASN A 1 276 ? 16.911 14.908 17.608 1.00 19.81 276 ASN A C 1
ATOM 2212 O O . ASN A 1 276 ? 16.766 15.085 18.789 1.00 30.95 276 ASN A O 1
ATOM 2217 N N . SER A 1 277 ? 17.593 13.850 17.219 1.00 20.78 277 SER A N 1
ATOM 2218 C CA . SER A 1 277 ? 18.012 12.801 18.124 1.00 24.41 277 SER A CA 1
ATOM 2219 C C . SER A 1 277 ? 19.297 13.317 18.825 1.00 42.89 277 SER A C 1
ATOM 2220 O O . SER A 1 277 ? 19.521 13.004 19.967 1.00 46.16 277 SER A O 1
ATOM 2223 N N . ASP A 1 278 ? 20.123 14.059 18.068 1.00 33.22 278 ASP A N 1
ATOM 2224 C CA . ASP A 1 278 ? 21.430 14.584 18.493 1.00 34.83 278 ASP A CA 1
ATOM 2225 C C . ASP A 1 278 ? 21.205 15.721 19.452 1.00 41.85 278 ASP A C 1
ATOM 2226 O O . ASP A 1 278 ? 22.159 16.084 20.148 1.00 44.38 278 ASP A O 1
#

Foldseek 3Di:
DDALQVLLVVVLCVVCVPFFKQKWKWKFFPNGTSYIDPQVDWAQCALQCLLLLLLLLQLVLVVPDDQFDKDKDALVLVDPPFAAPPCVVVPPGIDIGGNLVLSLCCFQVVGQSSSVVSCVVSPHQVSSQVVLVVVVQDFWGADDRPVVVVVPCSSNTIGGFVSSQVVQVCLQPPCSHDPVSSVSLQVSLNRDPLCLALVNPDPPPKRWRKGWRFADADPVQFTRWTWMWTWIQAPVRTIMTMIMIISGNDDPNVVRNSRNVSSVSSRVSVNVD

Organism: NCBI:txid537012

Radius of gyration: 18.09 Å; Cα contacts (8 Å, |Δi|>4): 541; chains: 1; bounding box: 38×51×45 Å

Nearest PDB structures (foldseek):
  5tfq-assembly1_A  TM=1.004E+00  e=2.347E-53  Bacteroides cellulosilyticus DSM 14838
  5gs8-assembly1_A  TM=9.763E-01  e=2.995E-32  Serratia marcescens
  6pq9-assembly1_A  TM=9.714E-01  e=4.969E-32  Escherichia coli
  6d3g-assembly4_D  TM=9.367E-01  e=3.609E-27  Citrobacter freundii
  8eo6-assembly2_B  TM=9.141E-01  e=3.093E-23  uncultured soil bacterium